Protein AF-A0A379AFM5-F1 (afdb_monomer_lite)

Sequence (190 aa):
MTDKLESQLTERFFRYLAISSQSDAKSTTLPSTPSQHAMAELLADELRASGLDEVVIDEHATVTAVKRGNRPDAPRIGFITHIDTVDVGLSPDIHPQILTWQGEDLCLNAEQDIWLRREEHPEIAPYVGQQVIFSDGTSVLGADNKAAVTVVMTLMENLKGDQRRHRGGLCAGRRNWAARCESAGSGNAL

Secondary structure (DSSP, 8-state):
-HHHHHHHHHHHHHHHHTS--B--TT--SSSSSTHHHHHHHHHHHHHHHTT-EEEEE-TT--EEEEPBPS-TTSPP-EEEEE--B--SSS-SS---EEEE--SS-EEEETTTTEEE-TTT-GGGGGGTT-EEEE--SSS---HHHHHHHHHHHHHHHH------S-SS-------B-EEEEEPPPSS---

pLDDT: mean 85.3, std 21.77, range [26.17, 98.44]

Organism: Enterobacter agglomerans (NCBI:txid549)

Structure (mmCIF, N/CA/C/O backbone):
data_AF-A0A379AFM5-F1
#
_entry.id   AF-A0A379AFM5-F1
#
loop_
_atom_site.group_PDB
_atom_site.id
_atom_site.type_symbol
_atom_site.label_atom_id
_atom_site.label_alt_id
_atom_site.label_comp_id
_atom_site.label_asym_id
_atom_site.label_entity_id
_atom_site.label_seq_id
_atom_site.pdbx_PDB_ins_code
_atom_site.Cartn_x
_atom_site.Cartn_y
_atom_site.Cartn_z
_atom_site.occupancy
_atom_site.B_iso_or_equiv
_atom_site.auth_seq_id
_atom_site.auth_comp_id
_atom_site.auth_asym_id
_atom_site.auth_atom_id
_atom_site.pdbx_PDB_model_num
ATOM 1 N N . MET A 1 1 ? -6.806 -22.301 -6.885 1.00 50.94 1 MET A N 1
ATOM 2 C CA . MET A 1 1 ? -6.084 -21.294 -7.710 1.00 50.94 1 MET A CA 1
ATOM 3 C C . MET A 1 1 ? -6.234 -19.903 -7.110 1.00 50.94 1 MET A C 1
ATOM 5 O O . MET A 1 1 ? -5.248 -19.182 -7.109 1.00 50.94 1 MET A O 1
ATOM 9 N N . THR A 1 2 ? -7.409 -19.564 -6.569 1.00 62.84 2 THR A N 1
ATOM 10 C CA . THR A 1 2 ? -7.702 -18.307 -5.862 1.00 62.84 2 THR A CA 1
ATOM 11 C C . THR A 1 2 ? -6.803 -18.090 -4.643 1.00 62.84 2 THR A C 1
ATOM 13 O O . THR A 1 2 ? -6.170 -17.047 -4.547 1.00 62.84 2 THR A O 1
ATOM 16 N N . ASP A 1 3 ? -6.599 -19.130 -3.832 1.00 80.69 3 ASP A N 1
ATOM 17 C CA . ASP A 1 3 ? -5.862 -19.044 -2.560 1.00 80.69 3 ASP A CA 1
ATOM 18 C C . ASP A 1 3 ? -4.403 -18.593 -2.731 1.00 80.69 3 ASP A C 1
ATOM 20 O O . ASP A 1 3 ? -3.848 -17.900 -1.887 1.00 80.69 3 ASP A O 1
ATOM 24 N N . LYS A 1 4 ? -3.769 -18.950 -3.859 1.00 90.06 4 LYS A N 1
ATOM 25 C CA . LYS A 1 4 ? -2.387 -18.536 -4.141 1.00 90.06 4 LYS A CA 1
ATOM 26 C C . LYS A 1 4 ? -2.295 -17.047 -4.476 1.00 90.06 4 LYS A C 1
ATOM 28 O O . LYS A 1 4 ? -1.339 -16.396 -4.070 1.00 90.06 4 LYS A O 1
ATOM 33 N N . LEU A 1 5 ? -3.244 -16.531 -5.258 1.00 93.75 5 LEU A N 1
ATOM 34 C CA . LEU A 1 5 ? -3.272 -15.109 -5.600 1.00 93.75 5 LEU A CA 1
ATOM 35 C C . LEU A 1 5 ? -3.620 -14.278 -4.365 1.00 93.75 5 LEU A C 1
ATOM 37 O O . LEU A 1 5 ? -3.007 -13.243 -4.143 1.00 93.75 5 LEU A O 1
ATOM 41 N N . GLU A 1 6 ? -4.560 -14.761 -3.556 1.00 93.81 6 GLU A N 1
ATOM 42 C CA . GLU A 1 6 ? -4.933 -14.139 -2.290 1.00 93.81 6 GLU A CA 1
ATOM 43 C C . GLU A 1 6 ? -3.741 -14.044 -1.332 1.00 93.81 6 GLU A C 1
ATOM 45 O O . GLU A 1 6 ? -3.410 -12.943 -0.908 1.00 93.81 6 GLU A O 1
ATOM 50 N N . SER A 1 7 ? -3.024 -15.145 -1.064 1.00 94.62 7 SER A N 1
ATOM 51 C CA . SER A 1 7 ? -1.828 -15.104 -0.202 1.00 94.62 7 SER A CA 1
ATOM 52 C C . SER A 1 7 ? -0.745 -14.182 -0.769 1.00 94.62 7 SER A C 1
ATOM 54 O O . SER A 1 7 ? -0.191 -13.378 -0.025 1.00 94.62 7 SER A O 1
ATOM 56 N N . GLN A 1 8 ? -0.506 -14.196 -2.086 1.00 95.62 8 GLN A N 1
ATOM 57 C CA . GLN A 1 8 ? 0.466 -13.298 -2.719 1.00 95.62 8 GLN A CA 1
ATOM 58 C C . GLN A 1 8 ? 0.093 -11.818 -2.547 1.00 95.62 8 GLN A C 1
ATOM 60 O O . GLN A 1 8 ? 0.966 -11.002 -2.248 1.00 95.62 8 GLN A O 1
ATOM 65 N N . LEU A 1 9 ? -1.184 -11.467 -2.736 1.00 97.31 9 LEU A N 1
ATOM 66 C CA . LEU A 1 9 ? -1.684 -10.106 -2.539 1.00 97.31 9 LEU A CA 1
ATOM 67 C C . LEU A 1 9 ? -1.585 -9.704 -1.066 1.00 97.31 9 LEU A C 1
ATOM 69 O O . LEU A 1 9 ? -1.036 -8.648 -0.768 1.00 97.31 9 LEU A O 1
ATOM 73 N N . THR A 1 10 ? -2.052 -10.549 -0.148 1.00 97.31 10 THR A N 1
ATOM 74 C CA . THR A 1 10 ? -2.050 -10.265 1.292 1.00 97.31 10 THR A CA 1
ATOM 75 C C . THR A 1 10 ? -0.631 -10.104 1.830 1.00 97.31 10 THR A C 1
ATOM 77 O O . THR A 1 10 ? -0.336 -9.102 2.473 1.00 97.31 10 THR A O 1
ATOM 80 N N . GLU A 1 11 ? 0.288 -11.022 1.519 1.00 97.00 11 GLU A N 1
ATOM 81 C CA . GLU A 1 11 ? 1.686 -10.934 1.959 1.00 97.00 11 GLU A CA 1
ATOM 82 C C . GLU A 1 11 ? 2.365 -9.666 1.440 1.00 97.00 11 GLU A C 1
ATOM 84 O O . GLU A 1 11 ? 3.044 -8.965 2.189 1.00 97.00 11 GLU A O 1
ATOM 89 N N . ARG A 1 12 ? 2.173 -9.350 0.156 1.00 97.56 12 ARG A N 1
ATOM 90 C CA . ARG A 1 12 ? 2.753 -8.159 -0.469 1.00 97.56 12 ARG A CA 1
ATOM 91 C C . ARG A 1 12 ? 2.156 -6.878 0.123 1.00 97.56 12 ARG A C 1
ATOM 93 O O . ARG A 1 12 ? 2.913 -5.966 0.444 1.00 97.56 12 ARG A O 1
ATOM 100 N N . PHE A 1 13 ? 0.843 -6.838 0.347 1.00 98.44 13 PHE A N 1
ATOM 101 C CA . PHE A 1 13 ? 0.186 -5.703 0.989 1.00 98.44 13 PHE A CA 1
ATOM 102 C C . PHE A 1 13 ? 0.723 -5.487 2.407 1.00 98.44 13 PH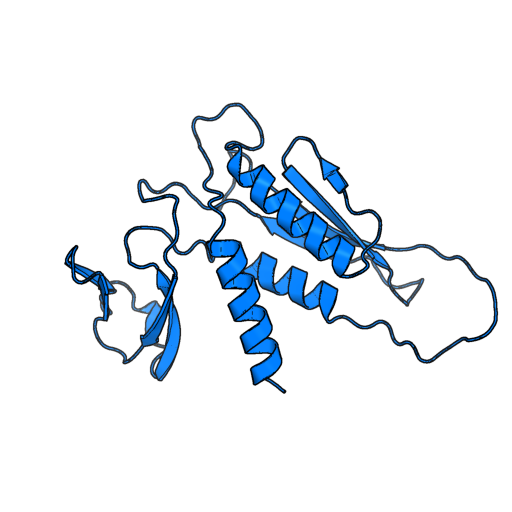E A C 1
ATOM 104 O O . PHE A 1 13 ? 1.160 -4.384 2.717 1.00 98.44 13 PHE A O 1
ATOM 111 N N . PHE A 1 14 ? 0.823 -6.537 3.230 1.00 98.25 14 PHE A N 1
ATOM 112 C CA . PHE A 1 14 ? 1.400 -6.447 4.579 1.00 98.25 14 PHE A CA 1
ATOM 113 C C . PHE A 1 14 ? 2.852 -5.945 4.568 1.00 98.25 14 PHE A C 1
ATOM 115 O O . PHE A 1 14 ? 3.207 -5.106 5.396 1.00 98.25 14 PHE A O 1
ATOM 122 N N . ARG A 1 15 ? 3.684 -6.381 3.609 1.00 97.56 15 ARG A N 1
ATOM 123 C CA . ARG A 1 15 ? 5.046 -5.833 3.446 1.00 97.56 15 ARG A CA 1
ATOM 124 C C . ARG A 1 15 ? 5.036 -4.331 3.165 1.00 97.56 15 ARG A C 1
ATOM 126 O O . ARG A 1 15 ? 5.870 -3.611 3.699 1.00 97.56 15 ARG A O 1
ATOM 133 N N . TYR A 1 16 ? 4.105 -3.855 2.343 1.00 97.94 16 TYR A N 1
ATOM 134 C CA . TYR A 1 16 ? 3.995 -2.434 2.002 1.00 97.94 16 TYR A CA 1
ATOM 135 C C . TYR A 1 16 ? 3.440 -1.598 3.154 1.00 97.94 16 TYR A C 1
ATOM 137 O O . TYR A 1 16 ? 3.857 -0.455 3.345 1.00 97.94 16 TYR A O 1
ATOM 145 N N . LEU A 1 17 ? 2.518 -2.154 3.941 1.00 97.62 17 LEU A N 1
ATOM 146 C CA . LEU A 1 17 ? 2.005 -1.505 5.146 1.00 97.62 17 LEU A CA 1
ATOM 147 C C . LEU A 1 17 ? 3.089 -1.333 6.215 1.00 97.62 17 LEU A C 1
ATOM 149 O O . LEU A 1 17 ? 3.100 -0.312 6.890 1.00 97.62 17 LEU A O 1
ATOM 153 N N . ALA A 1 18 ? 4.036 -2.271 6.307 1.00 96.38 18 ALA A N 1
ATOM 154 C CA . ALA A 1 18 ? 5.147 -2.204 7.257 1.00 96.38 18 ALA A CA 1
ATOM 155 C C . ALA A 1 18 ? 6.145 -1.059 6.987 1.00 96.38 18 ALA A C 1
ATOM 157 O O . ALA A 1 18 ? 6.956 -0.742 7.856 1.00 96.38 18 ALA A O 1
ATOM 158 N N . ILE A 1 19 ? 6.111 -0.440 5.802 1.00 95.81 19 ILE A N 1
ATOM 159 C CA . ILE A 1 19 ? 6.921 0.741 5.491 1.00 95.81 19 ILE A CA 1
ATOM 160 C C . ILE A 1 19 ? 6.068 1.983 5.701 1.00 95.81 19 ILE A C 1
ATOM 162 O O . ILE A 1 19 ? 5.154 2.246 4.918 1.00 95.81 19 ILE A O 1
ATOM 166 N N . SER A 1 20 ? 6.382 2.781 6.717 1.00 95.00 20 SER A N 1
ATOM 167 C CA . SER A 1 20 ? 5.762 4.096 6.856 1.00 95.00 20 SER A CA 1
ATOM 168 C C . SER A 1 20 ? 6.072 4.962 5.631 1.00 95.00 20 SER A C 1
ATOM 170 O O . SER A 1 20 ? 7.208 5.008 5.169 1.00 95.00 20 SER A O 1
ATOM 172 N N . SER A 1 21 ? 5.068 5.642 5.087 1.00 95.31 21 SER A N 1
ATOM 173 C CA . SER A 1 21 ? 5.221 6.518 3.918 1.00 95.31 21 SER A CA 1
ATOM 174 C C . SER A 1 21 ? 4.334 7.759 4.007 1.00 95.31 21 SER A C 1
ATOM 176 O O . SER A 1 21 ? 3.991 8.355 2.989 1.00 95.31 21 SER A O 1
ATOM 178 N N . GLN A 1 22 ? 3.956 8.157 5.226 1.00 96.31 22 GLN A N 1
ATOM 179 C CA . GLN A 1 22 ? 3.055 9.285 5.446 1.00 96.31 22 GLN A CA 1
ATOM 180 C C . GLN A 1 22 ? 3.609 10.574 4.822 1.00 96.31 22 GLN A C 1
ATOM 182 O O . GLN A 1 22 ? 4.806 10.855 4.934 1.00 96.31 22 GLN A O 1
ATOM 187 N N . SER A 1 23 ? 2.764 11.326 4.120 1.00 94.50 23 SER A N 1
ATOM 188 C CA . SER A 1 23 ? 3.120 12.630 3.562 1.00 94.50 23 SER A CA 1
ATOM 189 C C . SER A 1 23 ? 3.076 13.738 4.618 1.00 94.50 23 SER A C 1
ATOM 191 O O . SER A 1 23 ? 2.374 13.637 5.618 1.00 94.50 23 SER A O 1
ATOM 193 N N . ASP A 1 24 ? 3.852 14.802 4.399 1.00 93.94 24 ASP A N 1
ATOM 194 C CA . ASP A 1 24 ? 3.874 15.990 5.261 1.00 93.94 24 ASP A CA 1
ATOM 195 C C . ASP A 1 24 ? 3.445 17.213 4.448 1.00 93.94 24 ASP A C 1
ATOM 197 O O . ASP A 1 24 ? 4.190 17.715 3.603 1.00 93.94 24 ASP A O 1
ATOM 201 N N . ALA A 1 25 ? 2.241 17.716 4.728 1.00 91.12 25 ALA A N 1
ATOM 202 C CA . ALA A 1 25 ? 1.662 18.868 4.039 1.00 91.12 25 ALA A CA 1
ATOM 203 C C . ALA A 1 25 ? 2.422 20.187 4.284 1.00 91.12 25 ALA A C 1
ATOM 205 O O . ALA A 1 25 ? 2.228 21.151 3.542 1.00 91.12 25 ALA A O 1
ATOM 206 N N . LYS A 1 26 ? 3.267 20.261 5.321 1.00 92.56 26 LYS A N 1
ATOM 207 C CA . LYS A 1 26 ? 4.111 21.431 5.615 1.00 92.56 26 LYS A CA 1
ATOM 208 C C . LYS A 1 26 ? 5.449 21.378 4.884 1.00 92.56 26 LYS A C 1
ATOM 210 O O . LYS A 1 26 ? 6.160 22.384 4.867 1.00 92.56 26 LYS A O 1
ATOM 215 N N . SER A 1 27 ? 5.801 20.227 4.314 1.00 92.94 27 SER A N 1
ATOM 216 C CA . SER A 1 27 ? 7.059 20.053 3.605 1.00 92.94 27 SER A CA 1
ATOM 217 C C . SER A 1 27 ? 7.092 20.886 2.324 1.00 92.94 27 SER A C 1
ATOM 219 O O . SER A 1 27 ? 6.100 21.033 1.611 1.00 92.94 27 SER A O 1
ATOM 221 N N . THR A 1 28 ? 8.264 21.440 2.031 1.00 92.25 28 THR A N 1
ATOM 222 C CA . THR A 1 28 ? 8.547 22.191 0.800 1.00 92.25 28 THR A CA 1
ATOM 223 C C . THR A 1 28 ? 9.402 21.387 -0.179 1.00 92.25 28 THR A C 1
ATOM 225 O O . THR A 1 28 ? 9.811 21.913 -1.214 1.00 92.25 28 THR A O 1
ATOM 228 N N . THR A 1 29 ? 9.685 20.122 0.145 1.00 91.06 29 THR A N 1
ATOM 229 C CA . THR A 1 29 ? 10.460 19.195 -0.683 1.00 91.06 29 THR A CA 1
ATOM 230 C C . THR A 1 29 ? 9.566 18.109 -1.268 1.00 91.06 29 THR A C 1
ATOM 232 O O . THR A 1 29 ? 8.485 17.830 -0.752 1.00 91.06 29 THR A O 1
ATOM 235 N N . LEU A 1 30 ? 10.037 17.474 -2.341 1.00 88.50 30 LEU A N 1
ATOM 236 C CA . LEU A 1 30 ? 9.404 16.301 -2.934 1.00 88.50 30 LEU A CA 1
ATOM 237 C C . LEU A 1 30 ? 10.455 15.179 -3.053 1.00 88.50 30 LEU A C 1
ATOM 239 O O . LEU A 1 30 ? 11.450 15.404 -3.748 1.00 88.50 30 LEU A O 1
ATOM 243 N N . PRO A 1 31 ? 10.259 14.011 -2.409 1.00 92.31 31 PRO A N 1
ATOM 244 C CA . PRO A 1 31 ? 9.116 13.656 -1.564 1.00 92.31 31 PRO A CA 1
ATOM 245 C C . PRO A 1 31 ? 9.016 14.508 -0.291 1.00 92.31 31 PRO A C 1
ATOM 247 O O . PRO A 1 31 ? 9.994 15.112 0.162 1.00 92.31 31 PRO A O 1
ATOM 250 N N . SER A 1 32 ? 7.820 14.555 0.299 1.00 92.94 32 SER A N 1
ATOM 251 C CA . SER A 1 32 ? 7.584 15.338 1.516 1.00 92.94 32 SER A CA 1
ATOM 252 C C . SER A 1 32 ? 8.284 14.741 2.737 1.00 92.94 32 SER A C 1
ATOM 254 O O . SER A 1 32 ? 8.660 15.480 3.644 1.00 92.94 32 SER A O 1
ATOM 256 N N . THR A 1 33 ? 8.468 13.416 2.755 1.00 92.88 33 THR A N 1
ATOM 257 C CA . THR A 1 33 ? 9.116 12.676 3.842 1.00 92.88 33 THR A CA 1
ATOM 258 C C . THR A 1 33 ? 10.162 11.694 3.295 1.00 92.88 33 THR A C 1
ATOM 260 O O . THR A 1 33 ? 9.945 11.079 2.248 1.00 92.88 33 THR A O 1
ATOM 263 N N . PRO A 1 34 ? 11.300 11.486 3.989 1.00 90.31 34 PRO A N 1
ATOM 264 C CA . PRO A 1 34 ? 12.332 10.546 3.538 1.00 90.31 34 PRO A CA 1
ATOM 265 C C . PRO A 1 34 ? 11.851 9.093 3.450 1.00 90.31 34 PRO A C 1
ATOM 267 O O . PRO A 1 34 ? 12.373 8.314 2.659 1.00 90.31 34 PRO A O 1
ATOM 270 N N . SER A 1 35 ? 10.852 8.713 4.248 1.00 91.44 35 SER A N 1
ATOM 271 C CA . SER A 1 35 ? 10.332 7.345 4.289 1.00 91.44 35 SER A CA 1
ATOM 272 C C . SER A 1 35 ? 9.631 6.929 2.985 1.00 91.44 35 SER A C 1
ATOM 274 O O . SER A 1 35 ? 9.638 5.750 2.631 1.00 91.44 35 SER A O 1
ATOM 276 N N . GLN A 1 36 ? 9.150 7.891 2.187 1.00 94.56 36 GLN A N 1
ATOM 277 C CA . GLN A 1 36 ? 8.650 7.635 0.831 1.00 94.56 36 GLN A CA 1
ATOM 278 C C . GLN A 1 36 ? 9.749 7.091 -0.100 1.00 94.56 36 GLN A C 1
ATOM 280 O O . GLN A 1 36 ? 9.463 6.225 -0.928 1.00 94.56 36 GLN A O 1
ATOM 285 N N . HIS A 1 37 ? 11.015 7.498 0.068 1.00 94.56 37 HIS A N 1
ATOM 286 C CA . HIS A 1 37 ? 12.121 6.905 -0.695 1.00 94.56 37 HIS A CA 1
ATOM 287 C C . HIS A 1 37 ? 12.341 5.433 -0.347 1.00 94.56 37 HIS A C 1
ATOM 289 O O . HIS A 1 37 ? 12.558 4.636 -1.255 1.00 94.56 37 HIS A O 1
ATOM 295 N N . ALA A 1 38 ? 12.221 5.044 0.926 1.00 94.31 38 ALA A N 1
ATOM 296 C CA . ALA A 1 38 ? 12.377 3.643 1.324 1.00 94.31 38 ALA A CA 1
ATOM 297 C C . ALA A 1 38 ? 11.320 2.743 0.658 1.00 94.31 38 ALA A C 1
ATOM 299 O O . ALA A 1 38 ? 11.625 1.642 0.197 1.00 94.31 38 ALA A O 1
ATOM 300 N N . MET A 1 39 ? 10.083 3.238 0.542 1.00 96.00 39 MET A N 1
ATOM 301 C CA . MET A 1 39 ? 9.027 2.548 -0.200 1.00 96.00 39 MET A CA 1
ATOM 302 C C . MET A 1 39 ? 9.358 2.462 -1.699 1.00 96.00 39 MET A C 1
ATOM 304 O O . MET A 1 39 ? 9.226 1.397 -2.300 1.00 96.00 39 MET A O 1
ATOM 308 N N . ALA A 1 40 ? 9.832 3.554 -2.306 1.00 96.88 40 ALA A N 1
ATOM 309 C CA . ALA A 1 40 ? 10.231 3.579 -3.713 1.00 96.88 40 ALA A CA 1
ATOM 310 C C . ALA A 1 40 ? 11.385 2.603 -4.026 1.00 96.88 40 ALA A C 1
ATOM 312 O O . ALA A 1 40 ? 11.341 1.895 -5.034 1.00 96.88 40 ALA A O 1
ATOM 313 N N . GLU A 1 41 ? 12.389 2.522 -3.151 1.00 97.12 41 GLU A N 1
ATOM 314 C CA . GLU A 1 41 ? 13.516 1.591 -3.264 1.00 97.12 41 GLU A CA 1
ATOM 315 C C . GLU A 1 41 ? 13.054 0.133 -3.217 1.00 97.12 41 GLU A C 1
ATOM 317 O O . GLU A 1 41 ? 13.388 -0.636 -4.123 1.00 97.12 41 GLU A O 1
ATOM 322 N N . LEU A 1 42 ? 12.203 -0.224 -2.243 1.00 97.00 42 LEU A N 1
ATOM 323 C CA . LEU A 1 42 ? 11.618 -1.566 -2.156 1.00 97.00 42 LEU A CA 1
ATOM 324 C C . LEU A 1 42 ? 10.892 -1.943 -3.457 1.00 97.00 42 LEU A C 1
ATOM 326 O O . LEU A 1 42 ? 11.106 -3.029 -4.001 1.00 97.00 42 LEU A O 1
ATOM 330 N N . LEU A 1 43 ? 10.027 -1.058 -3.964 1.00 97.81 43 LEU A N 1
ATOM 331 C CA . LEU A 1 43 ? 9.251 -1.327 -5.175 1.00 97.81 43 LEU A CA 1
ATOM 332 C C . LEU A 1 43 ? 10.154 -1.482 -6.402 1.00 97.81 43 LEU A C 1
ATOM 334 O O . LEU A 1 43 ? 9.942 -2.388 -7.209 1.00 97.81 43 LEU A O 1
ATOM 338 N N . ALA A 1 44 ? 11.173 -0.635 -6.550 1.00 97.81 44 ALA A N 1
ATOM 339 C CA . ALA A 1 44 ? 12.121 -0.740 -7.653 1.00 97.81 44 ALA A CA 1
ATOM 340 C C . ALA A 1 44 ? 12.875 -2.076 -7.628 1.00 97.81 44 ALA A C 1
ATOM 342 O O . ALA A 1 44 ? 13.030 -2.716 -8.671 1.00 97.81 44 ALA A O 1
ATOM 343 N N . ASP A 1 45 ? 13.302 -2.529 -6.452 1.00 97.88 45 ASP A N 1
ATOM 344 C CA . ASP A 1 45 ? 13.988 -3.810 -6.304 1.00 97.88 45 ASP A CA 1
ATOM 345 C C . ASP A 1 45 ? 13.070 -4.994 -6.615 1.00 97.88 45 ASP A C 1
ATOM 347 O O . ASP A 1 45 ? 13.467 -5.902 -7.350 1.00 97.88 45 ASP A O 1
ATOM 351 N N . GLU A 1 46 ? 11.812 -4.960 -6.171 1.00 97.12 46 GLU A N 1
ATOM 352 C CA . GLU A 1 46 ? 10.826 -5.982 -6.533 1.00 97.12 46 GLU A CA 1
ATOM 353 C C . GLU A 1 46 ? 10.511 -5.988 -8.045 1.00 97.12 46 GLU A C 1
ATOM 355 O O . GLU A 1 46 ? 10.373 -7.063 -8.641 1.00 97.12 46 GLU A O 1
ATOM 360 N N . LEU A 1 47 ? 10.440 -4.822 -8.703 1.00 96.12 47 LEU A N 1
ATOM 361 C CA . LEU A 1 47 ? 10.238 -4.711 -10.158 1.00 96.12 47 LEU A CA 1
ATOM 362 C C . LEU A 1 47 ? 11.438 -5.271 -10.936 1.00 96.12 47 LEU A C 1
ATOM 364 O O . LEU A 1 47 ? 11.249 -6.010 -11.908 1.00 96.12 47 LEU A O 1
ATOM 368 N N . ARG A 1 48 ? 12.670 -4.984 -10.490 1.00 96.12 48 ARG A N 1
ATOM 369 C CA . ARG A 1 48 ? 13.902 -5.561 -11.060 1.00 96.12 48 ARG A CA 1
ATOM 370 C C . ARG A 1 48 ? 13.941 -7.073 -10.881 1.00 96.12 48 ARG A C 1
ATOM 372 O O . ARG A 1 48 ? 14.196 -7.791 -11.846 1.00 96.12 48 ARG A O 1
ATOM 379 N N . ALA A 1 49 ? 13.640 -7.564 -9.679 1.00 95.06 49 ALA A N 1
ATOM 380 C CA . ALA A 1 49 ? 13.587 -8.994 -9.383 1.00 95.06 49 ALA A CA 1
ATOM 381 C C . ALA A 1 49 ? 12.524 -9.720 -10.226 1.00 95.06 49 ALA A C 1
ATOM 383 O O . ALA A 1 49 ? 12.721 -10.867 -10.625 1.00 95.06 49 ALA A O 1
ATOM 384 N N . SER A 1 50 ? 11.435 -9.026 -10.569 1.00 91.50 50 SER A N 1
ATOM 385 C CA . SER A 1 50 ? 10.377 -9.519 -11.461 1.00 91.50 50 SER A CA 1
ATOM 386 C C . SER A 1 50 ? 10.748 -9.465 -12.954 1.00 91.50 50 SER A C 1
ATOM 388 O O . SER A 1 50 ? 9.952 -9.871 -13.805 1.00 91.50 50 SER A O 1
ATOM 390 N N . GLY A 1 51 ? 11.947 -8.978 -13.292 1.00 92.06 51 GLY A N 1
ATOM 391 C CA . GLY A 1 51 ? 12.482 -8.949 -14.653 1.00 92.06 51 GLY A CA 1
ATOM 392 C C . GLY A 1 51 ? 11.925 -7.828 -15.529 1.00 92.06 51 GLY A C 1
ATOM 393 O O . GLY A 1 51 ? 11.832 -8.005 -16.744 1.00 92.06 51 GLY A O 1
ATOM 394 N N . LEU A 1 52 ? 11.505 -6.705 -14.938 1.00 93.44 52 LEU A N 1
ATOM 395 C CA . LEU A 1 52 ? 11.126 -5.522 -15.709 1.00 93.44 52 LEU A CA 1
ATOM 396 C C . LEU A 1 52 ? 12.365 -4.744 -16.174 1.00 93.44 52 LEU A C 1
ATOM 398 O O . LEU A 1 52 ? 13.407 -4.727 -15.521 1.00 93.44 52 LEU A O 1
ATOM 402 N N . ASP A 1 53 ? 12.216 -4.082 -17.317 1.00 92.19 53 ASP A N 1
ATOM 403 C CA . ASP A 1 53 ? 13.221 -3.223 -17.932 1.00 92.19 53 ASP A CA 1
ATOM 404 C C . ASP A 1 53 ? 13.082 -1.776 -17.452 1.00 92.19 53 ASP A C 1
ATOM 406 O O . ASP A 1 53 ? 12.032 -1.371 -16.957 1.00 92.19 53 ASP A O 1
ATOM 410 N N . GLU A 1 54 ? 14.114 -0.964 -17.707 1.00 95.75 54 GLU A N 1
ATOM 411 C CA . GLU A 1 54 ? 14.065 0.499 -17.538 1.00 95.75 54 GLU A CA 1
ATOM 412 C C . GLU A 1 54 ? 13.577 0.916 -16.132 1.00 95.75 54 GLU A C 1
ATOM 414 O O . GLU A 1 54 ? 12.844 1.890 -15.996 1.00 95.75 54 GLU A O 1
ATOM 419 N N . VAL A 1 55 ? 13.964 0.161 -15.090 1.00 96.69 55 VAL A N 1
ATOM 420 C CA . VAL A 1 55 ? 13.565 0.449 -13.704 1.00 96.69 55 VAL A CA 1
ATOM 421 C C . VAL A 1 55 ? 14.380 1.613 -13.143 1.00 96.69 55 VAL A C 1
ATOM 423 O O . VAL A 1 55 ? 15.572 1.459 -12.850 1.00 96.69 55 VAL A O 1
ATOM 426 N N . VAL A 1 56 ? 13.728 2.758 -12.962 1.00 96.12 56 VAL A N 1
ATOM 427 C CA . VAL A 1 56 ? 14.334 4.015 -12.506 1.00 96.12 56 VAL A CA 1
ATOM 428 C C . VAL A 1 56 ? 13.578 4.546 -11.294 1.00 96.12 56 VAL A C 1
ATOM 430 O O . VAL A 1 56 ? 12.350 4.500 -11.262 1.00 96.12 56 VAL A O 1
ATOM 433 N N . ILE A 1 57 ? 14.328 5.071 -10.326 1.00 96.75 57 ILE A N 1
ATOM 434 C CA . ILE A 1 57 ? 13.816 5.933 -9.258 1.00 96.75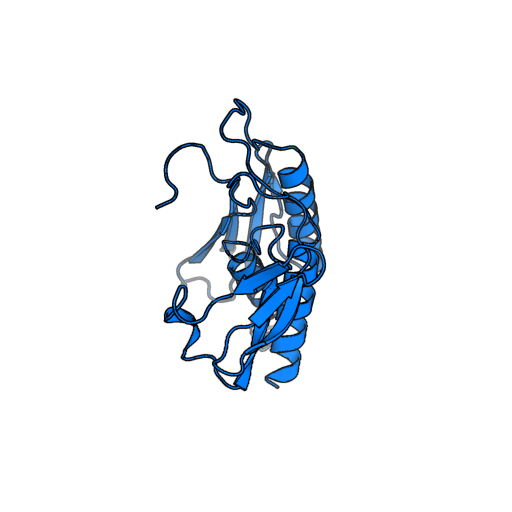 57 ILE A CA 1
ATOM 435 C C . ILE A 1 57 ? 14.377 7.326 -9.537 1.00 96.75 57 ILE A C 1
ATOM 437 O O . ILE A 1 57 ? 15.589 7.452 -9.727 1.00 96.75 57 ILE A O 1
ATOM 441 N N . ASP A 1 58 ? 13.520 8.339 -9.621 1.00 93.81 58 ASP A N 1
ATOM 442 C CA . ASP A 1 58 ? 13.972 9.728 -9.735 1.00 93.81 58 ASP A CA 1
ATOM 443 C C . ASP A 1 58 ? 14.211 10.378 -8.360 1.00 93.81 58 ASP A C 1
ATOM 445 O O . ASP A 1 58 ? 13.994 9.776 -7.305 1.00 93.81 58 ASP A O 1
ATOM 449 N N . GLU A 1 59 ? 14.683 11.624 -8.367 1.00 92.56 59 GLU A N 1
ATOM 450 C CA . GLU A 1 59 ? 14.958 12.391 -7.145 1.00 92.56 59 GLU A CA 1
ATOM 451 C C . GLU A 1 59 ? 13.708 12.673 -6.291 1.00 92.56 59 GLU A C 1
ATOM 453 O O . GLU A 1 59 ? 13.836 13.037 -5.128 1.00 92.56 59 GLU A O 1
ATOM 458 N N . HIS A 1 60 ? 12.509 12.451 -6.835 1.00 93.31 60 HIS A N 1
ATOM 459 C CA . HIS A 1 60 ? 11.219 12.696 -6.191 1.00 93.31 60 HIS A CA 1
ATOM 460 C C . HIS A 1 60 ? 10.543 11.416 -5.678 1.00 93.31 60 HIS A C 1
ATOM 462 O O . HIS A 1 60 ? 9.354 11.425 -5.347 1.00 93.31 60 HIS A O 1
ATOM 468 N N . ALA A 1 61 ? 11.300 10.315 -5.604 1.00 94.81 61 ALA A N 1
ATOM 469 C CA . ALA A 1 61 ? 10.813 8.983 -5.249 1.00 94.81 61 ALA A CA 1
ATOM 470 C C . ALA A 1 61 ? 9.769 8.422 -6.233 1.00 94.81 61 ALA A C 1
ATOM 472 O O . ALA A 1 61 ? 9.007 7.517 -5.886 1.00 94.81 61 ALA A O 1
ATOM 473 N N . THR A 1 62 ? 9.752 8.904 -7.481 1.00 95.81 62 THR A N 1
ATOM 474 C CA . THR A 1 62 ? 8.917 8.318 -8.532 1.00 95.81 62 THR A CA 1
ATOM 475 C C . THR A 1 62 ? 9.585 7.059 -9.060 1.00 95.81 62 THR A C 1
ATOM 477 O O . THR A 1 62 ? 10.682 7.116 -9.621 1.00 95.81 62 THR A O 1
ATOM 480 N N . VAL A 1 63 ? 8.903 5.921 -8.950 1.00 96.94 63 VAL A N 1
ATOM 481 C CA . VAL A 1 63 ? 9.378 4.655 -9.522 1.00 96.94 63 VAL A CA 1
ATOM 482 C C . VAL A 1 63 ? 8.741 4.456 -10.884 1.00 96.94 63 VAL A C 1
ATOM 484 O O . VAL A 1 63 ? 7.516 4.438 -11.005 1.00 96.94 63 VAL A O 1
ATOM 487 N N . THR A 1 64 ? 9.562 4.263 -11.910 1.00 97.00 64 THR A N 1
ATOM 488 C CA . THR A 1 64 ? 9.103 3.863 -13.242 1.00 97.00 64 THR A CA 1
ATOM 489 C C . THR A 1 64 ? 9.718 2.536 -13.640 1.00 97.00 64 THR A C 1
ATOM 491 O O . THR A 1 64 ? 10.873 2.265 -13.327 1.00 97.00 64 THR A O 1
ATOM 494 N N . ALA A 1 65 ? 8.942 1.693 -14.314 1.00 95.44 65 ALA A N 1
ATOM 495 C CA . ALA A 1 65 ? 9.424 0.424 -14.842 1.00 95.44 65 ALA A CA 1
ATOM 496 C C . ALA A 1 65 ? 8.649 0.009 -16.086 1.00 95.44 65 ALA A C 1
ATOM 498 O O . ALA A 1 65 ? 7.472 0.341 -16.253 1.00 95.44 65 ALA A O 1
ATOM 499 N N . VAL A 1 66 ? 9.306 -0.777 -16.935 1.00 93.88 66 VAL A N 1
ATOM 500 C CA . VAL A 1 66 ? 8.764 -1.243 -18.201 1.00 93.88 66 VAL A CA 1
ATOM 501 C C . VAL A 1 66 ? 8.652 -2.754 -18.244 1.00 93.88 66 VAL A C 1
ATOM 503 O O . VAL A 1 66 ? 9.640 -3.478 -18.192 1.00 93.88 66 VAL A O 1
ATOM 506 N N . LYS A 1 67 ? 7.446 -3.251 -18.511 1.00 90.44 67 LYS A N 1
ATOM 507 C CA . LYS A 1 67 ? 7.265 -4.614 -19.016 1.00 90.44 67 LYS A CA 1
ATOM 508 C C . LYS A 1 67 ? 7.135 -4.562 -20.536 1.00 90.44 67 LYS A C 1
ATOM 510 O O . LYS A 1 67 ? 6.372 -3.757 -21.056 1.00 90.44 67 LYS A O 1
ATOM 515 N N . ARG A 1 68 ? 7.871 -5.365 -21.303 1.00 87.81 68 ARG A N 1
ATOM 516 C CA . ARG A 1 68 ? 7.730 -5.359 -22.776 1.00 87.81 68 ARG A CA 1
ATOM 517 C C . ARG A 1 68 ? 6.502 -6.161 -23.196 1.00 87.81 68 ARG A C 1
ATOM 519 O O . ARG A 1 68 ? 6.269 -7.261 -22.699 1.00 87.81 68 ARG A O 1
ATOM 526 N N . GLY A 1 69 ? 5.721 -5.608 -24.122 1.00 86.19 69 GLY A N 1
ATOM 527 C CA . GLY A 1 69 ? 4.588 -6.315 -24.717 1.00 86.19 69 GLY A CA 1
ATOM 528 C C . GLY A 1 69 ? 5.036 -7.361 -25.741 1.00 86.19 69 GLY A C 1
ATOM 529 O O . GLY A 1 69 ? 6.152 -7.315 -26.249 1.00 86.19 69 GLY A O 1
ATOM 530 N N . ASN A 1 70 ? 4.138 -8.282 -26.092 1.00 84.56 70 ASN A N 1
ATOM 531 C CA . ASN A 1 70 ? 4.355 -9.300 -27.131 1.00 84.56 70 ASN A CA 1
ATOM 532 C C . ASN A 1 70 ? 3.589 -9.015 -28.440 1.00 84.56 70 ASN A C 1
ATOM 534 O O . ASN A 1 70 ? 3.574 -9.844 -29.348 1.00 84.56 70 ASN A O 1
ATOM 538 N N . ARG A 1 71 ? 2.928 -7.856 -28.540 1.00 85.69 71 ARG A N 1
ATOM 539 C CA . ARG A 1 71 ? 2.164 -7.413 -29.712 1.00 85.69 71 ARG A CA 1
ATOM 540 C C . ARG A 1 71 ? 2.701 -6.056 -30.173 1.00 85.69 71 ARG A C 1
ATOM 542 O O . ARG A 1 71 ? 2.438 -5.065 -29.498 1.00 85.69 71 ARG A O 1
ATOM 549 N N . PRO A 1 72 ? 3.441 -5.991 -31.294 1.00 81.56 72 PRO A N 1
ATOM 550 C CA . PRO A 1 72 ? 4.054 -4.748 -31.761 1.00 81.56 72 PRO A CA 1
ATOM 551 C C . PRO A 1 72 ? 3.052 -3.614 -31.992 1.00 81.56 72 PRO A C 1
ATOM 553 O O . PRO A 1 72 ? 3.371 -2.463 -31.698 1.00 81.56 72 PRO A O 1
ATOM 556 N N . ASP A 1 73 ? 1.852 -3.929 -32.479 1.00 87.50 73 ASP A N 1
ATOM 557 C CA . ASP A 1 73 ? 0.846 -2.938 -32.892 1.00 87.50 73 ASP A CA 1
ATOM 558 C C . ASP A 1 73 ? -0.198 -2.630 -31.812 1.00 87.50 73 ASP A C 1
ATOM 560 O O . ASP A 1 73 ? -1.131 -1.865 -32.043 1.00 87.50 73 ASP A O 1
ATOM 564 N N . ALA A 1 74 ? -0.051 -3.215 -30.620 1.00 88.69 74 ALA A N 1
ATOM 565 C CA . ALA A 1 74 ? -0.926 -2.899 -29.501 1.00 88.69 74 ALA A CA 1
ATOM 566 C C . ALA A 1 74 ? -0.590 -1.513 -28.910 1.00 88.69 74 ALA A C 1
ATOM 568 O O . ALA A 1 74 ? 0.589 -1.134 -28.858 1.00 88.69 74 ALA A O 1
ATOM 569 N N . PRO A 1 75 ? -1.598 -0.759 -28.431 1.00 90.25 75 PRO A N 1
ATOM 570 C CA . PRO A 1 75 ? -1.363 0.481 -27.705 1.00 90.25 75 PRO A CA 1
ATOM 571 C C . PRO A 1 75 ? -0.627 0.215 -26.387 1.00 90.25 75 PRO A C 1
ATOM 573 O O . PRO A 1 75 ? -0.720 -0.865 -25.800 1.00 90.25 75 PRO A O 1
ATOM 576 N N . ARG A 1 76 ? 0.102 1.227 -25.911 1.00 86.94 76 ARG A N 1
ATOM 577 C CA . ARG A 1 76 ? 0.740 1.191 -24.592 1.00 86.94 76 ARG A CA 1
ATOM 578 C C . ARG A 1 76 ? -0.293 1.527 -23.524 1.00 86.94 76 ARG A C 1
ATOM 580 O O . ARG A 1 76 ? -1.095 2.435 -23.720 1.00 86.94 76 ARG A O 1
ATOM 587 N N . ILE A 1 77 ? -0.227 0.824 -22.401 1.00 91.75 77 ILE A N 1
ATOM 588 C CA . ILE A 1 77 ? -1.054 1.084 -21.223 1.00 91.75 77 ILE A CA 1
ATOM 589 C C . ILE A 1 77 ? -0.115 1.414 -20.064 1.00 91.75 77 ILE A C 1
ATOM 591 O O . ILE A 1 77 ? 0.940 0.786 -19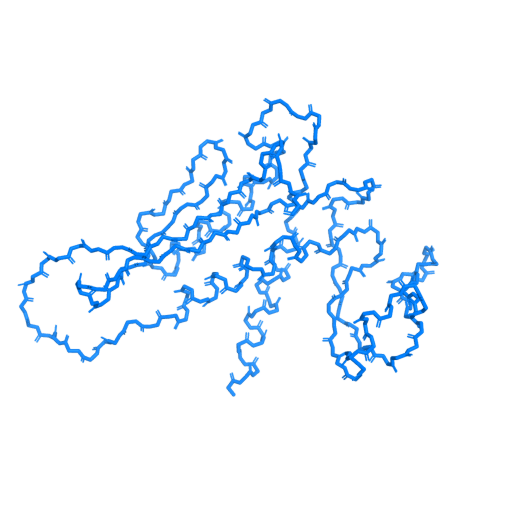.917 1.00 91.75 77 ILE A O 1
ATOM 595 N N . GLY A 1 78 ? -0.494 2.428 -19.289 1.00 92.38 78 GLY A N 1
ATOM 596 C CA . GLY A 1 78 ? 0.187 2.826 -18.068 1.00 92.38 78 GLY A CA 1
ATOM 597 C C . GLY A 1 78 ? -0.681 2.539 -16.850 1.00 92.38 78 GLY A C 1
ATOM 598 O O . GLY A 1 78 ? -1.888 2.772 -16.897 1.00 92.38 78 GLY A O 1
ATOM 599 N N . PHE A 1 79 ? -0.067 2.046 -15.779 1.00 96.00 79 PHE A N 1
ATOM 600 C CA . PHE A 1 79 ? -0.702 1.953 -14.465 1.00 96.00 79 PHE A CA 1
ATOM 601 C C . PHE A 1 79 ? -0.013 2.941 -13.535 1.00 96.00 79 PHE A C 1
ATOM 603 O O . PHE A 1 79 ? 1.219 2.936 -13.457 1.00 96.00 79 PHE A O 1
ATOM 610 N N . ILE A 1 80 ? -0.806 3.787 -12.877 1.00 94.50 80 ILE A N 1
ATOM 611 C CA . ILE A 1 80 ? -0.310 4.805 -11.953 1.00 94.50 80 ILE A CA 1
ATOM 612 C C . ILE A 1 80 ? -0.949 4.590 -10.588 1.00 94.50 80 ILE A C 1
ATOM 614 O O . ILE A 1 80 ? -2.157 4.385 -10.497 1.00 94.50 80 ILE A O 1
ATOM 618 N N . THR A 1 81 ? -0.120 4.610 -9.553 1.00 96.38 81 THR A N 1
ATOM 619 C CA . THR A 1 81 ? -0.502 4.478 -8.140 1.00 96.38 81 THR A CA 1
ATOM 620 C C . THR A 1 81 ? 0.339 5.447 -7.320 1.00 96.38 81 THR A C 1
ATOM 622 O O . THR A 1 81 ? 1.424 5.821 -7.769 1.00 96.38 81 THR A O 1
ATOM 625 N N . HIS A 1 82 ? -0.100 5.826 -6.123 1.00 95.69 82 HIS A N 1
ATOM 626 C CA . HIS A 1 82 ? 0.758 6.579 -5.204 1.00 95.69 82 HIS A CA 1
ATOM 627 C C . HIS A 1 82 ? 1.267 5.718 -4.048 1.00 95.69 82 HIS A C 1
ATOM 629 O O . HIS A 1 82 ? 0.726 4.649 -3.761 1.00 95.69 82 HIS A O 1
ATOM 635 N N . ILE A 1 83 ? 2.379 6.131 -3.441 1.00 93.44 83 ILE A N 1
ATOM 636 C CA . ILE A 1 83 ? 3.057 5.356 -2.386 1.00 93.44 83 ILE A CA 1
ATOM 637 C C . ILE A 1 83 ? 2.871 5.938 -0.992 1.00 93.44 83 ILE A C 1
ATOM 639 O O . ILE A 1 83 ? 3.095 5.231 -0.005 1.00 93.44 83 ILE A O 1
ATOM 643 N N . ASP A 1 84 ? 2.495 7.209 -0.901 1.00 94.25 84 ASP A N 1
ATOM 644 C CA . ASP A 1 84 ? 2.305 7.893 0.364 1.00 94.25 84 ASP A CA 1
ATOM 645 C C . ASP A 1 84 ? 0.948 7.580 0.991 1.00 94.25 84 ASP A C 1
ATOM 647 O O . ASP A 1 84 ? 0.000 7.168 0.318 1.00 94.25 84 ASP A O 1
ATOM 651 N N . THR A 1 85 ? 0.880 7.766 2.305 1.00 95.94 85 THR A N 1
ATOM 652 C CA . THR A 1 85 ? -0.366 7.736 3.070 1.00 95.94 85 THR A CA 1
ATOM 653 C C . THR A 1 85 ? -0.660 9.128 3.611 1.00 95.94 85 THR A C 1
ATOM 655 O O . THR A 1 85 ? 0.255 9.887 3.919 1.00 95.94 85 THR A O 1
ATOM 658 N N . VAL A 1 86 ? -1.934 9.460 3.772 1.00 94.06 86 VAL A N 1
ATOM 659 C CA . VAL A 1 86 ? -2.345 10.769 4.292 1.00 94.06 86 VAL A CA 1
ATOM 660 C C . VAL A 1 86 ? -1.976 10.953 5.774 1.00 94.06 86 VAL A C 1
ATOM 662 O O . VAL A 1 86 ? -2.046 10.009 6.568 1.00 94.06 86 VAL A O 1
ATOM 665 N N . ASP A 1 87 ? -1.612 12.180 6.156 1.00 94.19 87 ASP A N 1
ATOM 666 C CA . ASP A 1 87 ? -1.564 12.618 7.555 1.00 94.19 87 ASP A CA 1
ATOM 667 C C . ASP A 1 87 ? -2.939 13.135 8.003 1.00 94.19 87 ASP A C 1
ATOM 669 O O . ASP A 1 87 ? -3.433 14.155 7.522 1.00 94.19 87 ASP A O 1
ATOM 673 N N . VAL A 1 88 ? -3.556 12.408 8.936 1.00 92.44 88 VAL A N 1
ATOM 674 C CA . VAL A 1 88 ? -4.827 12.773 9.587 1.00 92.44 88 VAL A CA 1
ATOM 675 C C . VAL A 1 88 ? -4.657 13.007 11.094 1.00 92.44 88 VAL A C 1
ATOM 677 O O . VAL A 1 88 ? -5.631 12.964 11.842 1.00 92.44 88 VAL A O 1
ATOM 680 N N . GLY A 1 89 ? -3.425 13.233 11.563 1.00 91.62 89 GLY A N 1
ATOM 681 C CA . GLY A 1 89 ? -3.107 13.391 12.985 1.00 91.62 89 GLY A CA 1
ATOM 682 C C . GLY A 1 89 ? -3.054 12.076 13.770 1.00 91.62 89 GLY A C 1
ATOM 683 O O . GLY A 1 89 ? -3.151 12.096 14.996 1.00 91.62 89 GLY A O 1
ATOM 684 N N . LEU A 1 90 ? -2.913 10.946 13.073 1.00 94.44 90 LEU A N 1
ATOM 685 C CA . LEU A 1 90 ? -2.734 9.607 13.644 1.00 94.44 90 LEU A CA 1
ATOM 686 C C . LEU A 1 90 ? -1.305 9.098 13.421 1.00 94.44 90 LEU A C 1
ATOM 688 O O . LEU A 1 90 ? -0.526 9.714 12.691 1.00 94.44 90 LEU A O 1
ATOM 692 N N . SER A 1 91 ? -0.971 7.961 14.037 1.00 95.62 91 SER A N 1
ATOM 693 C CA . SER A 1 91 ? 0.347 7.341 13.893 1.00 95.62 91 SER A CA 1
ATOM 694 C C . SER A 1 91 ? 0.689 7.069 12.417 1.00 95.62 91 SER A C 1
ATOM 696 O O . SER A 1 91 ? -0.169 6.574 11.676 1.00 95.62 91 SER A O 1
ATOM 698 N N . PRO A 1 92 ? 1.934 7.343 11.982 1.00 94.88 92 PRO A N 1
ATOM 699 C CA . PRO A 1 92 ? 2.421 6.972 10.656 1.00 94.88 92 PRO A CA 1
ATOM 700 C C . PRO A 1 92 ? 2.790 5.479 10.555 1.00 94.88 92 PRO A C 1
ATOM 702 O O . PRO A 1 92 ? 3.084 5.001 9.455 1.00 94.88 92 PRO A O 1
ATOM 705 N N . ASP A 1 93 ? 2.809 4.763 11.684 1.00 96.25 93 ASP A N 1
ATOM 706 C CA . ASP A 1 93 ? 3.122 3.339 11.775 1.00 96.25 93 ASP A CA 1
ATOM 707 C C . ASP A 1 93 ? 1.836 2.512 11.753 1.00 96.25 93 ASP A C 1
ATOM 709 O O . ASP A 1 93 ? 0.921 2.730 12.549 1.00 96.25 93 ASP A O 1
ATOM 713 N N . ILE A 1 94 ? 1.771 1.562 10.820 1.00 97.19 94 ILE A N 1
ATOM 714 C CA . ILE A 1 94 ? 0.563 0.787 10.539 1.00 97.19 94 ILE A CA 1
ATOM 715 C C . ILE A 1 94 ? 0.692 -0.600 11.165 1.00 97.19 94 ILE A C 1
ATOM 717 O O . ILE A 1 94 ? 1.632 -1.345 10.877 1.00 97.19 94 ILE A O 1
ATOM 721 N N . HIS A 1 95 ? -0.301 -0.979 11.968 1.00 97.12 95 HIS A N 1
ATOM 722 C CA . HIS A 1 95 ? -0.418 -2.306 12.570 1.00 97.12 95 HIS A CA 1
ATOM 723 C C . HIS A 1 95 ? -1.631 -3.036 11.977 1.00 97.12 95 HIS A C 1
ATOM 725 O O . HIS A 1 95 ? -2.735 -2.954 12.521 1.00 97.12 95 HIS A O 1
ATOM 731 N N . PRO A 1 96 ? -1.472 -3.701 10.815 1.00 97.75 96 PRO A N 1
ATOM 732 C CA . PRO A 1 96 ? -2.584 -4.362 10.154 1.00 97.75 96 PRO A CA 1
ATOM 733 C C . PRO A 1 96 ? -2.973 -5.661 10.863 1.00 97.75 96 PRO A C 1
ATOM 735 O O . PRO A 1 96 ? -2.122 -6.440 11.296 1.00 97.75 96 PRO A O 1
ATOM 738 N N . GLN A 1 97 ? -4.271 -5.935 10.895 1.00 97.81 97 GLN A N 1
ATOM 739 C CA . GLN A 1 97 ? -4.851 -7.152 11.453 1.00 97.81 97 GLN A CA 1
ATOM 740 C C . GLN A 1 97 ? -5.931 -7.711 10.530 1.00 97.81 97 GLN A C 1
ATOM 742 O O . GLN A 1 97 ? -6.667 -6.959 9.896 1.00 97.81 97 GLN A O 1
ATOM 747 N N . ILE A 1 98 ? -6.033 -9.039 10.456 1.00 97.81 98 ILE A N 1
ATOM 748 C CA . ILE A 1 98 ? -7.098 -9.720 9.714 1.00 97.81 98 ILE A CA 1
ATOM 749 C C . ILE A 1 98 ? -8.173 -10.130 10.712 1.00 97.81 98 ILE A C 1
ATOM 751 O O . ILE A 1 98 ? -7.941 -11.005 11.546 1.00 97.81 98 ILE A O 1
ATOM 755 N N . LEU A 1 99 ? -9.351 -9.519 10.615 1.00 97.62 99 LEU A N 1
ATOM 756 C CA . LEU A 1 99 ? -10.498 -9.827 11.466 1.00 97.62 99 LEU A CA 1
ATOM 757 C C . LEU A 1 99 ? -11.682 -10.253 10.597 1.00 97.62 99 LEU A C 1
ATOM 759 O O . LEU A 1 99 ? -11.845 -9.797 9.468 1.00 97.62 99 LEU A O 1
ATOM 763 N N . THR A 1 100 ? -12.520 -11.148 11.117 1.00 97.56 100 THR A N 1
ATOM 764 C CA . THR A 1 100 ? -13.765 -11.521 10.431 1.00 97.56 100 THR A CA 1
ATOM 765 C C . THR A 1 100 ? -14.861 -10.545 10.823 1.00 97.56 100 THR A C 1
ATOM 767 O O . THR A 1 100 ? -15.180 -10.423 12.006 1.00 97.56 100 THR A O 1
ATOM 770 N N . TRP A 1 101 ? -15.458 -9.872 9.843 1.00 97.50 101 TRP A N 1
ATOM 771 C CA . TRP A 1 101 ? -16.576 -8.972 10.097 1.00 97.50 101 TRP A CA 1
ATOM 772 C C . TRP A 1 101 ? -17.864 -9.772 10.313 1.00 97.50 101 TRP A C 1
ATOM 774 O O . TRP A 1 101 ? -18.309 -10.491 9.421 1.00 97.50 101 TRP A O 1
ATOM 784 N N . GLN A 1 102 ? -18.478 -9.661 11.493 1.00 97.06 102 GLN A N 1
ATOM 785 C CA . GLN A 1 102 ? -19.681 -10.434 11.844 1.00 97.06 102 GLN A CA 1
ATOM 786 C C . GLN A 1 102 ? -20.992 -9.649 11.688 1.00 97.06 102 GLN A C 1
ATOM 788 O O . GLN A 1 102 ? -22.062 -10.224 11.854 1.00 97.06 102 GLN A O 1
ATOM 793 N N . GLY A 1 103 ? -20.926 -8.366 11.316 1.00 95.81 103 GLY A N 1
ATOM 794 C CA . GLY A 1 103 ? -22.108 -7.504 11.2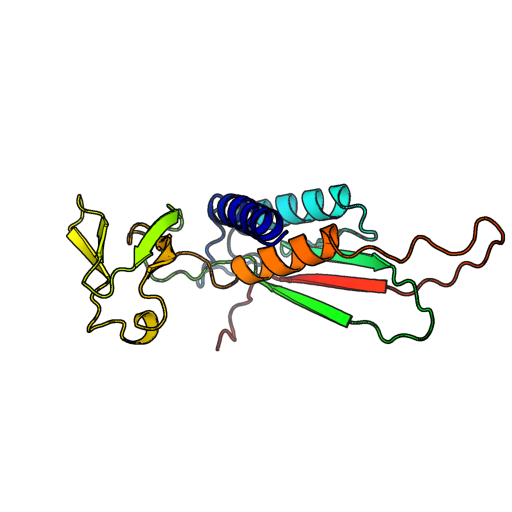03 1.00 95.81 103 GLY A CA 1
ATOM 795 C C . GLY A 1 103 ? -22.494 -6.785 12.496 1.00 95.81 103 GLY A C 1
ATOM 796 O O . GLY A 1 103 ? -23.573 -6.203 12.555 1.00 95.81 103 GLY A O 1
ATOM 797 N N . GLU A 1 104 ? -21.618 -6.791 13.494 1.00 96.25 104 GLU A N 1
ATOM 798 C CA . GLU A 1 104 ? -21.780 -6.145 14.800 1.00 96.25 104 GLU A CA 1
ATOM 799 C C . GLU A 1 104 ? -20.526 -5.313 15.096 1.00 96.25 104 GLU A C 1
ATOM 801 O O . GLU A 1 104 ? -19.490 -5.550 14.476 1.00 96.25 104 GLU A O 1
ATOM 806 N N . ASP A 1 105 ? -20.598 -4.372 16.039 1.00 97.81 105 ASP A N 1
ATOM 807 C CA . ASP A 1 105 ? -19.451 -3.541 16.429 1.00 97.81 105 ASP A CA 1
ATOM 808 C C . ASP A 1 105 ? -18.187 -4.373 16.700 1.00 97.81 105 ASP A C 1
ATOM 810 O O . ASP A 1 105 ? -18.214 -5.382 17.412 1.00 97.81 105 ASP A O 1
ATOM 814 N N . LEU A 1 106 ? -17.060 -3.926 16.146 1.00 97.75 106 LEU A N 1
ATOM 815 C CA . LEU A 1 106 ? -15.789 -4.646 16.178 1.00 97.75 106 LEU A CA 1
ATOM 816 C C . LEU A 1 106 ? -14.757 -3.840 16.965 1.00 97.75 106 LEU A C 1
ATOM 818 O O . LEU A 1 106 ? -14.429 -2.714 16.599 1.00 97.75 106 LEU A O 1
ATOM 822 N N . CYS A 1 107 ? -14.217 -4.422 18.033 1.00 97.88 107 CYS A N 1
ATOM 823 C CA . CYS A 1 107 ? -13.111 -3.815 18.768 1.00 97.88 107 CYS A CA 1
ATOM 824 C C . CYS A 1 107 ? -11.827 -3.927 17.936 1.00 97.88 107 CYS A C 1
ATOM 826 O O . CYS A 1 107 ? -11.393 -5.036 17.622 1.00 97.88 107 CYS A O 1
ATOM 828 N N . LEU A 1 108 ? -11.237 -2.786 17.577 1.00 98.06 108 LEU A N 1
ATOM 829 C CA . LEU A 1 108 ? -9.969 -2.722 16.849 1.00 98.06 108 LEU A CA 1
ATOM 830 C C . LEU A 1 108 ? -8.778 -2.732 17.808 1.00 98.06 108 LEU A C 1
ATOM 832 O O . LEU A 1 108 ? -7.752 -3.333 17.494 1.00 98.06 108 LEU A O 1
ATOM 836 N N . ASN A 1 109 ? -8.928 -2.091 18.972 1.00 98.12 109 ASN A N 1
ATOM 837 C CA . ASN A 1 109 ? -7.902 -2.022 20.005 1.00 98.12 109 ASN A CA 1
ATOM 838 C C . ASN A 1 109 ? -8.539 -1.919 21.393 1.00 98.12 109 ASN A C 1
ATOM 840 O O . ASN A 1 109 ? -9.138 -0.906 21.749 1.00 98.12 109 ASN A O 1
ATOM 844 N N . ALA A 1 110 ? -8.389 -2.984 22.180 1.00 97.19 110 ALA A N 1
ATOM 845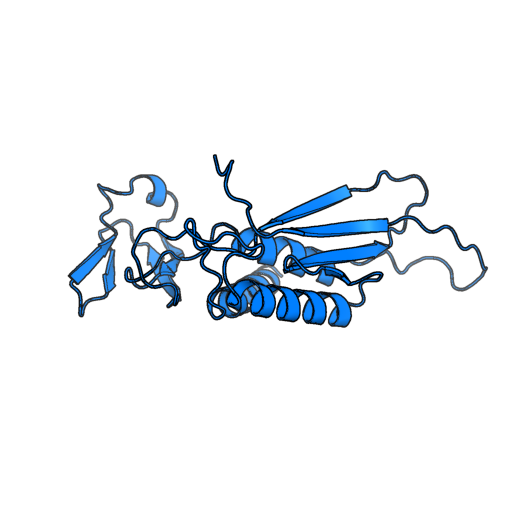 C CA . ALA A 1 110 ? -8.972 -3.079 23.513 1.00 97.19 110 ALA A CA 1
ATOM 846 C C . ALA A 1 110 ? -8.236 -2.228 24.561 1.00 97.19 110 ALA A C 1
ATOM 848 O O . ALA A 1 110 ? -8.847 -1.815 25.541 1.00 97.19 110 ALA A O 1
ATOM 849 N N . GLU A 1 111 ? -6.940 -1.957 24.373 1.00 97.50 111 GLU A N 1
ATOM 850 C CA . GLU A 1 111 ? -6.142 -1.164 25.319 1.00 97.50 111 GLU A CA 1
ATOM 851 C C . GLU A 1 111 ? -6.522 0.319 25.277 1.00 97.50 111 GLU A C 1
ATOM 853 O O . GLU A 1 111 ? -6.485 0.997 26.303 1.00 97.50 111 GLU A O 1
ATOM 858 N N . GLN A 1 112 ? -6.907 0.810 24.096 1.00 97.62 112 GLN A N 1
ATOM 859 C CA . GLN A 1 112 ? -7.304 2.202 23.862 1.00 97.62 112 GLN A CA 1
ATOM 860 C C . GLN A 1 112 ? -8.819 2.387 23.693 1.00 97.62 112 GLN A C 1
ATOM 862 O O . GLN A 1 112 ? -9.263 3.497 23.413 1.00 97.62 112 GLN A O 1
ATOM 867 N N . ASP A 1 113 ? -9.604 1.319 23.867 1.00 97.75 113 ASP A N 1
ATOM 868 C CA . ASP A 1 113 ? -11.062 1.303 23.687 1.00 97.75 113 ASP A CA 1
ATOM 869 C C . ASP A 1 113 ? -11.513 1.849 22.314 1.00 97.75 113 ASP A C 1
ATOM 871 O O . ASP A 1 113 ? -12.439 2.652 22.203 1.00 97.75 113 ASP A O 1
ATOM 875 N N . ILE A 1 114 ? -10.842 1.410 21.241 1.00 97.94 114 ILE A N 1
ATOM 876 C CA . ILE A 1 114 ? -11.143 1.823 19.863 1.00 97.94 114 ILE A CA 1
ATOM 877 C C . ILE A 1 114 ? -12.011 0.768 19.182 1.00 97.94 114 ILE A C 1
ATOM 879 O O . ILE A 1 114 ? -11.665 -0.417 19.125 1.00 97.94 114 ILE A O 1
ATOM 883 N N . TRP A 1 115 ? -13.129 1.217 18.616 1.00 97.88 115 TRP A N 1
ATOM 884 C CA . TRP A 1 115 ? -14.143 0.367 18.002 1.00 97.88 115 TRP A CA 1
ATOM 885 C C . TRP A 1 115 ? -14.512 0.870 16.614 1.00 97.88 115 TRP A C 1
ATOM 887 O O . TRP A 1 115 ? -14.696 2.067 16.415 1.00 97.88 115 TRP A O 1
ATOM 897 N N . LEU A 1 116 ? -14.706 -0.061 15.685 1.00 97.50 116 LEU A N 1
ATOM 898 C CA . LEU A 1 116 ? -15.451 0.186 14.462 1.00 97.50 116 LEU A CA 1
ATOM 899 C C . LEU A 1 116 ? -16.931 -0.044 14.758 1.00 97.50 116 LEU A C 1
ATOM 901 O O . LEU A 1 116 ? -17.360 -1.181 14.984 1.00 97.50 116 LEU A O 1
ATOM 905 N N . ARG A 1 117 ? -17.703 1.044 14.785 1.00 97.50 117 ARG A N 1
ATOM 906 C CA . ARG A 1 117 ? -19.146 1.002 15.026 1.00 97.50 117 ARG A CA 1
ATOM 907 C C . ARG A 1 117 ? -19.883 0.801 13.713 1.00 97.50 117 ARG A C 1
ATOM 909 O O . ARG A 1 117 ? -19.681 1.546 12.754 1.00 97.50 117 ARG A O 1
ATOM 916 N N . ARG A 1 118 ? -20.782 -0.181 13.663 1.00 95.50 118 ARG A N 1
ATOM 917 C CA . ARG A 1 118 ? -21.561 -0.470 12.447 1.00 95.50 118 ARG A CA 1
ATOM 918 C C . ARG A 1 118 ? -22.422 0.717 12.016 1.00 95.50 118 ARG A C 1
ATOM 920 O O . ARG A 1 118 ? -22.613 0.926 10.822 1.00 95.50 118 ARG A O 1
ATOM 927 N N . GLU A 1 119 ? -22.967 1.454 12.978 1.00 96.75 119 GLU A N 1
ATOM 928 C CA . GLU A 1 119 ? -23.825 2.613 12.709 1.00 96.75 119 GLU A CA 1
ATOM 929 C C . GLU A 1 119 ? -23.054 3.786 12.088 1.00 96.75 119 GLU A C 1
ATOM 931 O O . GLU A 1 119 ? -23.619 4.528 11.288 1.00 96.75 119 GLU A O 1
ATOM 936 N N . GLU A 1 120 ? -21.765 3.920 12.413 1.00 97.12 120 GLU A N 1
ATOM 937 C CA . GLU A 1 120 ? -20.876 4.954 11.867 1.00 97.12 120 GLU A CA 1
ATOM 938 C C . GLU A 1 120 ? -20.346 4.579 10.475 1.00 97.12 120 GLU A C 1
ATOM 940 O O . GLU A 1 120 ? -20.070 5.463 9.667 1.00 97.12 120 GLU A O 1
ATOM 945 N N . HIS A 1 121 ? -20.269 3.274 10.183 1.00 95.56 121 HIS A N 1
ATOM 946 C CA . HIS A 1 121 ? -19.701 2.714 8.955 1.00 95.56 121 HIS A CA 1
ATOM 947 C C . HIS A 1 121 ? -20.665 1.760 8.229 1.00 95.56 121 HIS A C 1
ATOM 949 O O . HIS A 1 121 ? -20.360 0.574 8.065 1.00 95.56 121 HIS A O 1
ATOM 955 N N . PRO A 1 122 ? -21.847 2.212 7.772 1.00 94.62 122 PRO A N 1
ATOM 956 C CA . PRO A 1 122 ? -22.823 1.344 7.109 1.00 94.62 122 PRO A CA 1
ATOM 957 C C . PRO A 1 122 ? -22.286 0.676 5.829 1.00 94.62 122 PRO A C 1
ATOM 959 O O . PRO A 1 122 ? -22.782 -0.380 5.42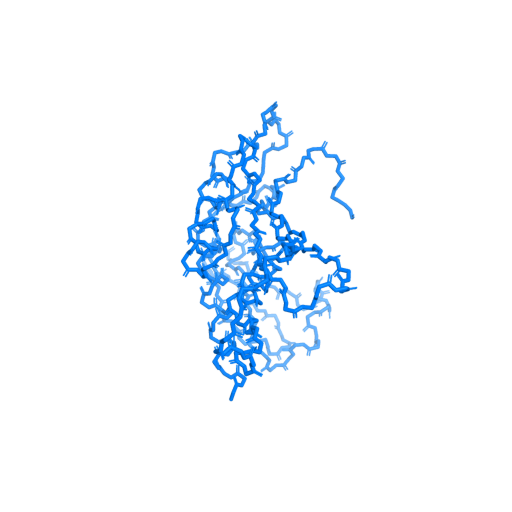7 1.00 94.62 122 PRO A O 1
ATOM 962 N N . GLU A 1 123 ? -21.253 1.244 5.202 1.00 95.81 123 GLU A N 1
ATOM 963 C CA . GLU A 1 123 ? -20.559 0.705 4.031 1.00 95.81 123 GLU A CA 1
ATOM 964 C C . GLU A 1 123 ? -19.912 -0.665 4.266 1.00 95.81 123 GLU A C 1
ATOM 966 O O . GLU A 1 123 ? -19.669 -1.392 3.301 1.00 95.81 123 GLU A O 1
ATOM 971 N N . ILE A 1 124 ? -19.673 -1.059 5.522 1.00 95.81 124 ILE A N 1
ATOM 972 C CA . ILE A 1 124 ? -19.089 -2.363 5.857 1.00 95.81 124 ILE A CA 1
ATOM 973 C C . ILE A 1 124 ? -20.120 -3.509 5.823 1.00 95.81 124 ILE A C 1
ATOM 975 O O . ILE A 1 124 ? -19.762 -4.689 5.815 1.00 95.81 124 ILE A O 1
ATOM 979 N N . ALA A 1 125 ? -21.419 -3.196 5.779 1.00 95.00 125 ALA A N 1
ATOM 980 C CA . ALA A 1 125 ? -22.496 -4.187 5.831 1.00 95.00 125 ALA A CA 1
ATOM 981 C C . ALA A 1 125 ? -22.400 -5.321 4.781 1.00 95.00 125 ALA A C 1
ATOM 983 O O . ALA A 1 125 ? -22.721 -6.458 5.127 1.00 95.00 125 ALA A O 1
ATOM 984 N N . PRO A 1 126 ? -21.940 -5.099 3.532 1.00 97.62 126 PRO A N 1
ATOM 985 C CA . PRO A 1 126 ? -21.812 -6.172 2.541 1.00 97.62 126 PRO A CA 1
ATOM 986 C C . PRO A 1 126 ? -20.741 -7.229 2.861 1.00 97.62 126 PRO A C 1
ATOM 988 O O . PRO A 1 126 ? -20.727 -8.284 2.226 1.00 97.62 126 PRO A O 1
ATOM 991 N N . TYR A 1 127 ? -19.845 -6.976 3.820 1.00 96.88 127 TYR A N 1
ATOM 992 C CA . TYR A 1 127 ? -18.688 -7.833 4.105 1.00 96.88 127 TYR A CA 1
ATOM 993 C C . TYR A 1 127 ? -18.932 -8.849 5.232 1.00 96.88 127 TYR A C 1
ATOM 995 O O . TYR A 1 127 ? -17.983 -9.437 5.746 1.00 96.88 127 TYR A O 1
ATOM 1003 N N . VAL A 1 128 ? -20.184 -9.058 5.663 1.00 98.00 128 VAL A N 1
ATOM 1004 C CA . VAL A 1 128 ? -20.502 -10.005 6.749 1.00 98.00 128 VAL A CA 1
ATOM 1005 C C . VAL A 1 128 ? -20.011 -11.411 6.394 1.00 98.00 128 VAL A C 1
ATOM 1007 O O . VAL A 1 128 ? -20.282 -11.928 5.311 1.00 98.00 128 VAL A O 1
ATOM 1010 N N . GLY A 1 129 ? -19.278 -12.027 7.320 1.00 97.56 129 GLY A N 1
ATOM 1011 C CA . GLY A 1 129 ? -18.643 -13.333 7.165 1.00 97.56 129 GLY A CA 1
ATOM 1012 C C . GLY A 1 129 ? -17.310 -13.313 6.409 1.00 97.56 129 GLY A C 1
ATOM 1013 O O . GLY A 1 129 ? -16.689 -14.367 6.285 1.00 97.56 129 GLY A O 1
ATOM 1014 N N . GLN A 1 130 ? -16.853 -12.159 5.913 1.00 97.31 130 GLN A N 1
ATOM 1015 C CA . GLN A 1 130 ? -15.576 -12.037 5.208 1.00 97.31 130 GLN A CA 1
ATOM 1016 C C . GLN A 1 130 ? -14.434 -11.696 6.169 1.00 97.31 130 GLN A C 1
ATOM 1018 O O . GLN A 1 130 ? -14.626 -11.029 7.189 1.00 97.31 130 GLN A O 1
ATOM 1023 N N . GLN A 1 131 ? -13.228 -12.135 5.809 1.00 96.19 131 GLN A N 1
ATOM 1024 C CA . GLN A 1 131 ? -11.997 -11.648 6.418 1.00 96.19 131 GLN A CA 1
ATOM 1025 C C . GLN A 1 131 ? -11.639 -10.296 5.807 1.00 96.19 131 GLN A C 1
ATOM 1027 O O . GLN A 1 131 ? -11.515 -10.167 4.591 1.00 96.19 131 GLN A O 1
ATOM 1032 N N . VAL A 1 132 ? -11.483 -9.293 6.661 1.00 96.94 132 VAL A N 1
ATOM 1033 C CA . VAL A 1 132 ? -11.154 -7.923 6.276 1.00 96.94 132 VAL A CA 1
ATOM 1034 C C . VAL A 1 132 ? -9.871 -7.523 6.993 1.00 96.94 132 VAL A C 1
ATOM 1036 O O . VAL A 1 132 ? -9.635 -7.895 8.145 1.00 96.94 132 VAL A O 1
ATOM 1039 N N . ILE A 1 133 ? -9.019 -6.792 6.281 1.00 98.06 133 ILE A N 1
ATOM 1040 C CA . ILE A 1 133 ? -7.793 -6.231 6.837 1.00 98.06 133 ILE A CA 1
ATOM 1041 C C . ILE A 1 133 ? -8.153 -4.868 7.427 1.00 98.06 133 ILE A C 1
ATOM 1043 O O . ILE A 1 133 ? -8.606 -3.987 6.700 1.00 98.06 133 ILE A O 1
ATOM 1047 N N . PHE A 1 134 ? -7.949 -4.702 8.728 1.00 97.75 134 PHE A N 1
ATOM 1048 C CA . PHE A 1 134 ? -8.155 -3.452 9.459 1.00 97.75 134 PHE A CA 1
ATOM 1049 C C . PHE A 1 134 ? -6.821 -2.916 9.974 1.00 97.75 134 PHE A C 1
ATOM 1051 O O . PHE A 1 134 ? -5.856 -3.672 10.098 1.00 97.75 134 PHE A O 1
ATOM 1058 N N . SER A 1 135 ? -6.766 -1.624 10.306 1.00 97.00 135 SER A N 1
ATOM 1059 C CA . SER A 1 135 ? -5.746 -1.141 11.240 1.00 97.00 135 SER A CA 1
ATOM 1060 C C . SER A 1 135 ? -6.134 -1.523 12.672 1.00 97.00 135 SER A C 1
ATOM 1062 O O . SER A 1 135 ? -7.238 -2.006 12.939 1.00 97.00 135 SER A O 1
ATOM 1064 N N . ASP A 1 136 ? -5.236 -1.287 13.616 1.00 97.19 136 ASP A N 1
ATOM 1065 C CA . ASP A 1 136 ? -5.524 -1.336 15.051 1.00 97.19 136 ASP A CA 1
ATOM 1066 C C . ASP A 1 136 ? -6.227 -0.066 15.564 1.00 97.19 136 ASP A C 1
ATOM 1068 O O . ASP A 1 136 ? -6.345 0.145 16.764 1.00 97.19 136 ASP A O 1
ATOM 1072 N N . GLY A 1 137 ? -6.675 0.818 14.669 1.00 96.56 137 GLY A N 1
ATOM 1073 C CA . GLY A 1 137 ? -7.319 2.078 15.030 1.00 96.56 137 GLY A CA 1
ATOM 1074 C C . GLY A 1 137 ? -6.364 3.199 15.461 1.00 96.56 137 GLY A C 1
ATOM 1075 O O . GLY A 1 137 ? -6.814 4.333 15.592 1.00 96.56 137 GLY A O 1
ATOM 1076 N N . THR A 1 138 ? -5.061 2.941 15.626 1.00 97.19 138 THR A N 1
ATOM 1077 C CA . THR A 1 138 ? -4.069 3.981 15.985 1.00 97.19 138 THR A CA 1
ATOM 1078 C C . THR A 1 138 ? -3.487 4.708 14.767 1.00 97.19 138 THR A C 1
ATOM 1080 O O . THR A 1 138 ? -2.842 5.751 14.898 1.00 97.19 138 THR A O 1
ATOM 1083 N N . SER A 1 139 ? -3.742 4.166 13.575 1.00 97.06 139 SER A N 1
ATOM 1084 C CA . SER A 1 139 ? -3.297 4.651 12.269 1.00 97.06 139 SER A CA 1
ATOM 1085 C C . SER A 1 139 ? -4.383 4.447 11.210 1.00 97.06 139 SER A C 1
ATOM 1087 O O . SER A 1 139 ? -5.298 3.624 11.359 1.00 97.06 139 SER A O 1
ATOM 1089 N N . VAL A 1 140 ? -4.259 5.170 10.095 1.00 95.88 140 VAL A N 1
ATOM 1090 C CA . VAL A 1 140 ? -4.955 4.794 8.858 1.00 95.88 140 VAL A CA 1
ATOM 1091 C C . VAL A 1 140 ? -4.355 3.498 8.313 1.00 95.88 140 VAL A C 1
ATOM 1093 O O . VAL A 1 140 ? -3.159 3.258 8.441 1.00 95.88 140 VAL A O 1
ATOM 1096 N N . LEU A 1 141 ? -5.161 2.669 7.644 1.00 97.31 141 LEU A N 1
ATOM 1097 C CA . LEU A 1 141 ? -4.655 1.408 7.092 1.00 97.31 141 LEU A CA 1
ATOM 1098 C C . LEU A 1 141 ? -3.668 1.611 5.931 1.00 97.31 141 LEU A C 1
ATOM 1100 O O . LEU A 1 141 ? -2.891 0.715 5.640 1.00 97.31 141 LEU A O 1
ATOM 1104 N N . GLY A 1 142 ? -3.719 2.741 5.220 1.00 95.81 142 GLY A N 1
ATOM 1105 C CA . GLY A 1 142 ? -2.899 2.958 4.020 1.00 95.81 142 GLY A CA 1
ATOM 1106 C C . GLY A 1 142 ? -3.323 2.115 2.811 1.00 95.81 142 GLY A C 1
ATOM 1107 O O . GLY A 1 142 ? -2.543 1.944 1.875 1.00 95.81 142 GLY A O 1
ATOM 1108 N N . ALA A 1 143 ? -4.551 1.575 2.821 1.00 96.94 143 ALA A N 1
ATOM 1109 C CA . ALA A 1 143 ? -5.131 0.892 1.663 1.00 96.94 143 ALA A CA 1
ATOM 1110 C C . ALA A 1 143 ? -5.164 1.815 0.440 1.00 96.94 143 ALA A C 1
ATOM 1112 O O . ALA A 1 143 ? -4.776 1.395 -0.653 1.00 96.94 143 ALA A O 1
ATOM 1113 N N . ASP A 1 144 ? -5.530 3.079 0.655 1.00 96.38 144 ASP A N 1
ATOM 1114 C CA . ASP A 1 144 ? -5.237 4.142 -0.290 1.00 96.38 144 ASP A CA 1
ATOM 1115 C C . ASP A 1 144 ? -3.767 4.588 -0.127 1.00 96.38 144 ASP A C 1
ATOM 1117 O O . ASP A 1 144 ? -3.402 5.132 0.915 1.00 96.38 144 ASP A O 1
ATOM 1121 N N . ASN A 1 145 ? -2.857 4.302 -1.061 1.00 96.94 145 ASN A N 1
ATOM 1122 C CA . ASN A 1 145 ? -3.044 3.575 -2.333 1.00 96.94 145 ASN A CA 1
ATOM 1123 C C . ASN A 1 145 ? -2.257 2.262 -2.405 1.00 96.94 145 ASN A C 1
ATOM 1125 O O . ASN A 1 145 ? -2.148 1.638 -3.466 1.00 96.94 145 ASN A O 1
ATOM 1129 N N . LYS A 1 146 ? -1.722 1.785 -1.274 1.00 98.00 146 LYS A N 1
ATOM 1130 C CA . LYS A 1 146 ? -0.869 0.587 -1.240 1.00 98.00 146 LYS A CA 1
ATOM 1131 C C . LYS A 1 146 ? -1.603 -0.681 -1.679 1.00 98.00 146 LYS A C 1
ATOM 1133 O O . LYS A 1 146 ? -0.954 -1.625 -2.139 1.00 98.00 146 LYS A O 1
ATOM 1138 N N . ALA A 1 147 ? -2.936 -0.715 -1.615 1.00 98.00 147 ALA A N 1
ATOM 1139 C CA . ALA A 1 147 ? -3.719 -1.814 -2.176 1.00 98.00 147 ALA A CA 1
ATOM 1140 C C . ALA A 1 147 ? -3.589 -1.863 -3.709 1.00 98.00 147 ALA A C 1
ATOM 1142 O O . ALA A 1 147 ? -3.341 -2.926 -4.279 1.00 98.00 147 ALA A O 1
ATOM 1143 N N . ALA A 1 148 ? -3.662 -0.717 -4.390 1.00 97.50 148 ALA A N 1
ATOM 1144 C CA . ALA A 1 148 ? -3.476 -0.663 -5.836 1.00 97.50 148 ALA A CA 1
ATOM 1145 C C . ALA A 1 148 ? -2.012 -0.908 -6.233 1.00 97.50 148 ALA A C 1
ATOM 1147 O O . ALA A 1 148 ? -1.772 -1.644 -7.191 1.00 97.50 148 ALA A O 1
ATOM 1148 N N . VAL A 1 149 ? -1.036 -0.405 -5.461 1.00 98.06 149 VAL A N 1
ATOM 1149 C CA . VAL A 1 149 ? 0.389 -0.756 -5.638 1.00 98.06 149 VAL A CA 1
ATOM 1150 C C . VAL A 1 149 ? 0.556 -2.279 -5.602 1.00 98.06 149 VAL A C 1
ATOM 1152 O O . VAL A 1 149 ? 1.147 -2.869 -6.505 1.00 98.06 149 VAL A O 1
ATOM 1155 N N . THR A 1 150 ? -0.045 -2.945 -4.613 1.00 98.19 150 THR A N 1
ATOM 1156 C CA . THR A 1 150 ? -0.038 -4.413 -4.480 1.00 98.19 150 THR A CA 1
ATOM 1157 C C . THR A 1 150 ? -0.598 -5.104 -5.719 1.00 98.19 150 THR A C 1
ATOM 1159 O O . THR A 1 150 ? 0.018 -6.047 -6.230 1.00 98.19 150 THR A O 1
ATOM 1162 N N . VAL A 1 151 ? -1.731 -4.626 -6.237 1.00 97.69 151 VAL A N 1
ATOM 1163 C CA . VAL A 1 151 ? -2.360 -5.170 -7.446 1.00 97.69 151 VAL A CA 1
ATOM 1164 C C . VAL A 1 151 ? -1.467 -4.980 -8.672 1.00 97.69 151 VAL A C 1
ATOM 1166 O O . VAL A 1 151 ? -1.245 -5.945 -9.402 1.00 97.69 151 VAL A O 1
ATOM 1169 N N . VAL A 1 152 ? -0.916 -3.783 -8.897 1.00 96.81 152 VAL A N 1
ATOM 1170 C CA . VAL A 1 152 ? -0.052 -3.488 -10.055 1.00 96.81 152 VAL A CA 1
ATOM 1171 C C . VAL A 1 152 ? 1.216 -4.331 -10.014 1.00 96.81 152 VAL A C 1
ATOM 1173 O O . VAL A 1 152 ? 1.575 -4.955 -11.012 1.00 96.81 152 VAL A O 1
ATOM 1176 N N . MET A 1 153 ? 1.868 -4.414 -8.859 1.00 96.75 153 MET A N 1
ATOM 1177 C CA . MET A 1 153 ? 3.096 -5.186 -8.689 1.00 96.75 153 MET A CA 1
ATOM 1178 C C . MET A 1 153 ? 2.853 -6.688 -8.901 1.00 96.75 153 MET A C 1
ATOM 1180 O O . MET A 1 153 ? 3.601 -7.351 -9.623 1.00 96.75 153 MET A O 1
ATOM 1184 N N . THR A 1 154 ? 1.751 -7.213 -8.360 1.00 96.06 154 THR A N 1
ATOM 1185 C CA . THR A 1 154 ? 1.337 -8.612 -8.556 1.00 96.06 154 THR A CA 1
ATOM 1186 C C . THR A 1 154 ? 0.951 -8.891 -10.008 1.00 96.06 154 THR A C 1
ATOM 1188 O O . THR A 1 154 ? 1.303 -9.937 -10.556 1.00 96.06 154 THR A O 1
ATOM 1191 N N . LEU A 1 155 ? 0.267 -7.954 -10.671 1.00 94.69 155 LEU A N 1
ATOM 1192 C CA . LEU A 1 155 ? -0.030 -8.035 -12.099 1.00 94.69 155 LEU A CA 1
ATOM 1193 C C . LEU A 1 155 ? 1.265 -8.094 -12.912 1.00 94.69 155 LEU A C 1
ATOM 1195 O O . LEU A 1 155 ? 1.388 -8.954 -13.779 1.00 94.69 155 LEU A O 1
ATOM 1199 N N . MET A 1 156 ? 2.238 -7.222 -12.641 1.00 92.25 156 MET A N 1
ATOM 1200 C CA . MET A 1 156 ? 3.505 -7.200 -13.377 1.00 92.25 156 MET A CA 1
ATOM 1201 C C . MET A 1 156 ? 4.302 -8.497 -13.205 1.00 92.25 156 MET A C 1
ATOM 1203 O O . MET A 1 156 ? 4.866 -8.985 -14.189 1.00 92.25 156 MET A O 1
ATOM 1207 N N . GLU A 1 157 ? 4.300 -9.084 -12.009 1.00 91.38 157 GLU A N 1
ATOM 1208 C CA . GLU A 1 157 ? 4.919 -10.385 -11.730 1.00 91.38 157 GLU A CA 1
ATOM 1209 C C . GLU A 1 157 ? 4.201 -11.529 -12.472 1.00 91.38 157 GLU A C 1
ATOM 1211 O O . GLU A 1 157 ? 4.828 -12.348 -13.150 1.00 91.38 157 GLU A O 1
ATOM 1216 N N . ASN A 1 158 ? 2.868 -11.565 -12.401 1.00 91.38 158 ASN A N 1
ATOM 1217 C CA . ASN A 1 158 ? 2.074 -12.693 -12.889 1.00 91.38 158 ASN A CA 1
ATOM 1218 C C . ASN A 1 158 ? 1.720 -12.616 -14.379 1.00 91.38 158 ASN A C 1
ATOM 1220 O O . ASN A 1 158 ? 1.370 -13.640 -14.978 1.00 91.38 158 ASN A O 1
ATOM 1224 N N . LEU A 1 159 ? 1.803 -11.438 -15.001 1.00 87.38 159 LEU A N 1
ATOM 1225 C CA . LEU A 1 159 ? 1.507 -11.259 -16.417 1.00 87.38 159 LEU A CA 1
ATOM 1226 C C . LEU A 1 159 ? 2.589 -11.957 -17.250 1.00 87.38 159 LEU A C 1
ATOM 1228 O O . LEU A 1 159 ? 3.699 -11.458 -17.445 1.00 87.38 159 LEU A O 1
ATOM 1232 N N . LYS A 1 160 ? 2.268 -13.148 -17.752 1.00 75.06 160 LYS A N 1
ATOM 1233 C CA . LYS A 1 160 ? 3.155 -13.919 -18.624 1.00 75.06 160 LYS A CA 1
ATOM 1234 C C . LYS A 1 160 ? 2.931 -13.503 -20.072 1.00 75.06 160 LYS A C 1
ATOM 1236 O O . LYS A 1 160 ? 1.811 -13.555 -20.574 1.00 75.06 160 LYS A O 1
ATOM 1241 N N . GLY A 1 161 ? 4.008 -13.131 -20.761 1.00 62.69 161 GLY A N 1
ATOM 1242 C CA . GLY A 1 161 ? 4.005 -13.121 -22.220 1.00 62.69 161 GLY A CA 1
ATOM 1243 C C . GLY A 1 161 ? 3.854 -14.555 -22.722 1.00 62.69 161 GLY A C 1
ATOM 1244 O O . GLY A 1 161 ? 4.433 -15.473 -22.139 1.00 62.69 161 GLY A O 1
ATOM 1245 N N . ASP A 1 162 ? 3.067 -14.765 -23.773 1.00 49.34 162 ASP A N 1
ATOM 1246 C CA . ASP A 1 162 ? 2.976 -16.076 -24.413 1.00 49.34 162 ASP A CA 1
ATOM 1247 C C . ASP A 1 162 ? 4.373 -16.504 -24.907 1.00 49.34 162 ASP A C 1
ATOM 1249 O O . ASP A 1 162 ? 4.872 -16.017 -25.917 1.00 49.34 162 ASP A O 1
ATOM 1253 N N . GLN A 1 163 ? 5.030 -17.395 -24.159 1.00 45.84 163 GLN A N 1
ATOM 1254 C CA . GLN A 1 163 ? 6.330 -17.997 -24.490 1.00 45.84 163 GLN A CA 1
ATOM 1255 C C . GLN A 1 163 ? 6.204 -19.050 -25.612 1.00 45.84 163 GLN A C 1
ATOM 1257 O O . GLN A 1 163 ? 7.166 -19.748 -25.933 1.00 45.84 163 GLN A O 1
ATOM 1262 N N . ARG A 1 164 ? 5.025 -19.198 -26.235 1.00 38.03 164 ARG A N 1
ATOM 1263 C CA . ARG A 1 164 ? 4.800 -20.088 -27.378 1.00 38.03 164 ARG A CA 1
ATOM 1264 C C . ARG A 1 164 ? 4.725 -19.310 -28.689 1.00 38.03 164 ARG A C 1
ATOM 1266 O O . ARG A 1 164 ? 3.675 -19.278 -29.316 1.00 38.03 164 ARG A O 1
ATOM 1273 N N . ARG A 1 165 ? 5.857 -18.773 -29.154 1.00 39.19 165 ARG A N 1
ATOM 1274 C CA . ARG A 1 165 ? 6.293 -18.836 -30.568 1.00 39.19 165 ARG A CA 1
ATOM 1275 C C . ARG A 1 165 ? 7.614 -18.081 -30.764 1.00 39.19 165 ARG A C 1
ATOM 1277 O O . ARG A 1 165 ? 7.697 -16.891 -30.501 1.00 39.19 165 ARG A O 1
ATOM 1284 N N . HIS A 1 166 ? 8.582 -18.824 -31.307 1.00 33.53 166 HIS A N 1
ATOM 1285 C CA . HIS A 1 166 ? 9.854 -18.411 -31.922 1.00 33.53 166 HIS A CA 1
ATOM 1286 C C . HIS A 1 166 ? 11.138 -18.595 -31.097 1.00 33.53 166 HIS A C 1
ATOM 1288 O O . HIS A 1 166 ? 11.864 -17.662 -30.775 1.00 33.53 166 HIS A O 1
ATOM 1294 N N . ARG A 1 167 ? 11.529 -19.872 -30.943 1.00 35.06 167 ARG A N 1
ATOM 1295 C CA . ARG A 1 167 ? 12.911 -20.250 -31.277 1.00 35.06 167 ARG A CA 1
ATOM 1296 C C . ARG A 1 167 ? 13.101 -19.993 -32.777 1.00 35.06 167 ARG A C 1
ATOM 1298 O O . ARG A 1 167 ? 12.584 -20.755 -33.587 1.00 35.06 167 ARG A O 1
ATOM 1305 N N . GLY A 1 168 ? 13.792 -18.913 -33.124 1.00 31.70 168 GLY A N 1
ATOM 1306 C CA . GLY A 1 168 ? 14.236 -18.627 -34.488 1.00 31.70 168 GLY A CA 1
ATOM 1307 C C . GLY A 1 168 ? 13.854 -17.231 -34.970 1.00 31.70 168 GLY A C 1
ATOM 1308 O O . GLY A 1 168 ? 12.687 -16.979 -35.251 1.00 31.70 168 GLY A O 1
ATOM 1309 N N . GLY A 1 169 ? 14.865 -16.372 -35.122 1.00 28.95 169 GLY A N 1
ATOM 1310 C CA . GLY A 1 169 ? 14.795 -15.142 -35.913 1.00 28.95 169 GLY A CA 1
ATOM 1311 C C . GLY A 1 169 ? 14.838 -13.851 -35.098 1.00 28.95 169 GLY A C 1
ATOM 1312 O O . GLY A 1 169 ? 13.876 -13.498 -34.427 1.00 28.95 169 GLY A O 1
ATOM 1313 N N . LEU A 1 170 ? 15.958 -13.130 -35.207 1.00 35.53 170 LEU A N 1
ATOM 1314 C CA . LEU A 1 170 ? 16.077 -11.706 -34.885 1.00 35.53 170 LEU A CA 1
ATOM 1315 C C . LEU A 1 170 ? 14.899 -10.914 -35.480 1.00 35.53 170 LEU A C 1
ATOM 1317 O O . LEU A 1 170 ? 14.733 -10.930 -36.694 1.00 35.53 170 LEU A O 1
ATOM 1321 N N . CYS A 1 171 ? 14.188 -10.147 -34.651 1.00 26.17 171 CYS A N 1
ATOM 1322 C CA . CYS A 1 171 ? 13.578 -8.869 -35.032 1.00 26.17 171 CYS A CA 1
ATOM 1323 C C . CYS A 1 171 ? 13.316 -8.040 -33.766 1.00 26.17 171 CYS A C 1
ATOM 1325 O O . CYS A 1 171 ? 12.360 -8.262 -33.027 1.00 26.17 171 CYS A O 1
ATOM 1327 N N . ALA A 1 172 ? 14.204 -7.079 -33.509 1.00 35.81 172 ALA A N 1
ATOM 1328 C CA . ALA A 1 172 ? 14.052 -6.072 -32.472 1.00 35.81 172 ALA A CA 1
ATOM 1329 C C . ALA A 1 172 ? 12.961 -5.063 -32.876 1.00 35.81 172 ALA A C 1
ATOM 1331 O O . ALA A 1 172 ? 13.164 -4.246 -33.769 1.00 35.81 172 ALA A O 1
ATOM 1332 N N . GLY A 1 173 ? 11.816 -5.105 -32.194 1.00 30.05 173 GLY A N 1
ATOM 1333 C CA . GLY A 1 173 ? 10.755 -4.100 -32.278 1.00 30.05 173 GLY A CA 1
ATOM 1334 C C . GLY A 1 173 ? 10.319 -3.704 -30.870 1.00 30.05 173 GLY A C 1
ATOM 1335 O O . GLY A 1 173 ? 9.442 -4.330 -30.287 1.00 30.05 173 GLY A O 1
ATOM 1336 N N . ARG A 1 174 ? 10.988 -2.702 -30.290 1.00 36.88 174 ARG A N 1
ATOM 1337 C CA . ARG A 1 174 ? 10.794 -2.241 -28.903 1.00 36.88 174 ARG A CA 1
ATOM 1338 C C . ARG A 1 174 ? 9.495 -1.447 -28.762 1.00 36.88 174 ARG A C 1
ATOM 1340 O O . ARG A 1 174 ? 9.453 -0.344 -29.300 1.00 36.88 174 ARG A O 1
ATOM 1347 N N . ARG A 1 175 ? 8.500 -1.906 -27.987 1.00 38.03 175 ARG A N 1
ATOM 1348 C CA . ARG A 1 175 ? 7.464 -1.030 -27.382 1.00 38.03 175 ARG A CA 1
ATOM 1349 C C . ARG A 1 175 ? 6.975 -1.564 -26.015 1.00 38.03 175 ARG A C 1
ATOM 1351 O O . ARG A 1 175 ? 6.891 -2.772 -25.804 1.00 38.03 175 ARG A O 1
ATOM 1358 N N . ASN A 1 176 ? 6.709 -0.627 -25.099 1.00 34.97 176 ASN A N 1
ATOM 1359 C CA . ASN A 1 176 ? 6.822 -0.750 -23.634 1.00 34.97 176 ASN A CA 1
ATOM 1360 C C . ASN A 1 176 ? 5.473 -0.580 -22.922 1.00 34.97 176 ASN A C 1
ATOM 1362 O O . ASN A 1 176 ? 4.677 0.248 -23.356 1.00 34.97 176 ASN A O 1
ATOM 1366 N N . TRP A 1 177 ? 5.259 -1.285 -21.811 1.00 35.81 177 TRP A N 1
ATOM 1367 C CA . TRP A 1 177 ? 4.312 -0.922 -20.745 1.00 35.81 177 TRP A CA 1
ATOM 1368 C C . TRP A 1 177 ? 5.016 -0.002 -19.746 1.00 35.81 177 TRP A C 1
ATOM 1370 O O . TRP A 1 177 ? 6.233 -0.084 -19.667 1.00 35.81 177 TRP A O 1
ATOM 1380 N N . ALA A 1 178 ? 4.304 0.840 -18.996 1.00 34.81 178 ALA A N 1
ATOM 1381 C CA . ALA A 1 178 ? 4.903 1.660 -17.938 1.00 34.81 178 ALA A CA 1
ATOM 1382 C C . ALA A 1 178 ? 4.090 1.531 -16.641 1.00 34.81 178 ALA A C 1
ATOM 1384 O O . ALA A 1 178 ? 2.902 1.841 -16.626 1.00 34.81 178 ALA A O 1
ATOM 1385 N N . ALA A 1 179 ? 4.712 1.064 -15.564 1.00 36.81 179 ALA A N 1
ATOM 1386 C CA . ALA A 1 179 ? 4.195 1.281 -14.216 1.00 36.81 179 ALA A CA 1
ATOM 1387 C C . ALA A 1 179 ? 4.856 2.553 -13.682 1.00 36.81 179 ALA A C 1
ATOM 1389 O O . ALA A 1 179 ? 6.079 2.668 -13.785 1.00 36.81 179 ALA A O 1
ATOM 1390 N N . ARG A 1 180 ? 4.070 3.506 -13.173 1.00 37.47 180 ARG A N 1
ATOM 1391 C CA . ARG A 1 180 ? 4.570 4.725 -12.526 1.00 37.47 180 ARG A CA 1
ATOM 1392 C C . ARG A 1 180 ? 3.979 4.814 -11.124 1.00 37.47 180 ARG A C 1
ATOM 1394 O O . ARG A 1 180 ? 2.768 4.883 -10.979 1.00 37.47 180 ARG A O 1
ATOM 1401 N N . CYS A 1 181 ? 4.820 4.788 -10.103 1.00 43.22 181 CYS A N 1
ATOM 1402 C CA . CYS A 1 181 ? 4.402 5.074 -8.736 1.00 43.22 181 CYS A CA 1
ATOM 1403 C C . CYS A 1 181 ? 4.848 6.496 -8.393 1.00 43.22 181 CYS A C 1
ATOM 1405 O O . CYS A 1 181 ? 6.039 6.772 -8.507 1.00 43.22 181 CYS A O 1
ATOM 1407 N N . GLU A 1 182 ? 3.923 7.385 -8.037 1.00 36.25 182 GLU A N 1
ATOM 1408 C CA . GLU A 1 182 ? 4.203 8.803 -7.750 1.00 36.25 182 GLU A CA 1
ATOM 1409 C C . GLU A 1 182 ? 4.046 9.104 -6.249 1.00 36.25 182 GLU A C 1
ATOM 1411 O O . GLU A 1 182 ? 3.274 8.451 -5.549 1.00 36.25 182 GLU A O 1
ATOM 1416 N N . SER A 1 183 ? 4.779 10.093 -5.740 1.00 32.22 183 SER A N 1
ATOM 1417 C CA . SER A 1 183 ? 4.469 10.740 -4.462 1.00 32.22 183 SER A CA 1
ATOM 1418 C C . SER A 1 183 ? 3.398 11.809 -4.715 1.00 32.22 183 SER A C 1
ATOM 1420 O O . SER A 1 183 ? 3.534 12.606 -5.648 1.00 32.22 183 SER A O 1
ATOM 1422 N N . ALA A 1 184 ? 2.301 11.819 -3.949 1.00 40.72 184 ALA A N 1
ATOM 1423 C CA . ALA A 1 184 ? 1.270 12.837 -4.134 1.00 40.72 184 ALA A CA 1
ATOM 1424 C C . ALA A 1 184 ? 1.830 14.229 -3.781 1.00 40.72 184 ALA A C 1
ATOM 1426 O O . ALA A 1 184 ? 2.229 14.501 -2.649 1.00 40.72 184 ALA A O 1
ATOM 1427 N N . GLY A 1 185 ? 1.882 15.121 -4.773 1.00 34.72 185 GLY A N 1
ATOM 1428 C CA . GLY A 1 185 ? 2.215 16.529 -4.571 1.00 34.72 185 GLY A CA 1
ATOM 1429 C C . GLY A 1 185 ? 1.065 17.284 -3.902 1.00 34.72 185 GLY A C 1
ATOM 1430 O O . GLY A 1 185 ? -0.109 16.954 -4.081 1.00 34.72 185 GLY A O 1
ATOM 1431 N N . SER A 1 186 ? 1.397 18.329 -3.147 1.00 35.91 186 SER A N 1
ATOM 1432 C CA . SER A 1 186 ? 0.448 19.224 -2.485 1.00 35.91 186 SER A CA 1
ATOM 1433 C C . SER A 1 186 ? -0.462 19.941 -3.495 1.00 35.91 186 SER A C 1
ATOM 1435 O O . SER A 1 186 ? -0.164 21.035 -3.967 1.00 35.91 186 SER A O 1
ATOM 1437 N N . GLY A 1 187 ? -1.598 19.326 -3.836 1.00 38.38 187 GLY A N 1
ATOM 1438 C CA . GLY A 1 187 ? -2.662 19.990 -4.596 1.00 38.38 187 GLY A CA 1
ATOM 1439 C C . GLY A 1 187 ? -3.390 19.143 -5.638 1.00 38.38 187 GLY A C 1
ATOM 1440 O O . GLY A 1 187 ? -3.437 19.547 -6.792 1.00 38.38 187 GLY A O 1
ATOM 1441 N N . ASN A 1 188 ? -3.939 17.991 -5.251 1.00 33.03 188 ASN A N 1
ATOM 1442 C CA . ASN A 1 188 ? -5.249 17.455 -5.675 1.00 33.03 188 ASN A CA 1
ATOM 1443 C C . ASN A 1 188 ? -5.298 15.965 -5.321 1.00 33.03 188 ASN A C 1
ATOM 1445 O O . ASN A 1 188 ? -4.957 15.110 -6.134 1.00 33.03 188 ASN A O 1
ATOM 1449 N N . ALA A 1 189 ? -5.746 15.675 -4.103 1.00 31.20 189 ALA A N 1
ATOM 1450 C CA . ALA A 1 189 ? -6.326 14.388 -3.752 1.00 31.20 189 ALA A CA 1
ATOM 1451 C C . ALA A 1 189 ? -7.817 14.643 -3.494 1.00 31.20 189 ALA A C 1
ATOM 1453 O O . ALA A 1 189 ? -8.198 15.111 -2.421 1.00 31.20 189 ALA A O 1
ATOM 1454 N N . LEU A 1 190 ? -8.624 14.446 -4.537 1.00 32.72 190 LEU A N 1
ATOM 1455 C CA . LEU A 1 190 ? -10.075 14.263 -4.500 1.00 32.72 190 LEU A CA 1
ATOM 1456 C C . LEU A 1 190 ? -10.433 13.192 -5.528 1.00 32.72 190 LEU A C 1
ATOM 1458 O O . LEU A 1 190 ? -9.881 13.269 -6.651 1.00 32.72 190 LEU A O 1
#

Radius of gyration: 19.57 Å; chains: 1; bounding box: 40×44×61 Å

Foldseek 3Di:
DVVVLVCLLVVQLVVLLQQQAAQDLPAPDAVRDPSLLVSLVVLLVLLVVLPWPPFDQDPRSKTKTWDWAPDLPDDADEAEAASHDYDPPFDSHWDKDWDAAQLAKDQLAPVVRDIDGCVVCVVCNVRHRHTDIATSNRDHSPVRPSSVVSVVSSCSNPVDHPPPDDPDDDDDRTDTYMYIYGHDDNDDDD